Protein 5E6F (pdb70)

Radius of gyration: 21.48 Å; Cα contacts (8 Å, |Δi|>4): 496; chains: 2; bounding box: 70×33×42 Å

Solvent-accessible surface area: 13527 Å² total; per-residue (Å²): 72,28,4,0,0,0,15,14,14,56,138,65,1,0,3,0,1,2,96,70,93,122,99,147,62,52,72,70,16,59,42,135,31,76,3,62,108,101,32,43,118,34,2,13,120,21,1,51,113,56,118,9,54,31,0,0,0,24,101,52,49,211,114,23,67,31,24,52,0,8,56,0,1,42,1,46,14,53,125,77,133,17,58,31,45,36,68,78,58,47,34,128,52,74,55,142,80,78,66,45,127,100,0,28,88,30,4,99,96,105,81,137,136,81,25,17,20,0,15,0,9,6,1,0,32,18,33,23,130,113,65,26,4,1,0,0,24,10,11,53,114,69,2,0,2,0,1,2,90,84,86,137,100,135,66,32,79,66,17,48,51,110,35,60,3,51,103,96,35,41,107,33,1,10,112,21,1,49,120,58,117,5,63,33,0,0,0,41,114,41,31,99,146,28,95,25,11,63,0,4,38,0,0,44,0,46,14,67,131,79,154,18,51,34,54,45,69,97,51,47,38,123,45,74,57,146,74,79,55,42,146,80,0,22,93,39,10,100,98,105,90,136,136,85,22,13,21,0,17,0,9,6,2,0,32,25,46,32,126,131

Sequence (260 aa):
TIICSVDIGIKNPAYTIFRYEDSKVSLIAIEKSDWSDNWEYNVTKDLTKYNPDIIVLEKQGYRSPNAKIIYFIKGFFYNTNTSVIVRNPTFQGGSYSDRKKQSVITFMDKLSKLDDIADSFNLGIAYIESTIICSVDIGIKNPAYTIFRYEDSKVSLIAIEKSDWSDNWEYNVTKDLTKYNPDIIVLEKQGYRSPNAKIIYFIKGFFYNTNTSVIVRNPTFQGGSYSDRKKQSVITFMDKLSKLDDIADSFNLGIAYIES

Structure (mmCIF, N/CA/C/O backbone):
data_5E6F
#
_entry.id   5E6F
#
_cell.length_a   89.117
_cell.length_b   89.117
_cell.length_c   117.945
_cell.angle_alpha   90.000
_cell.angle_beta   90.000
_cell.angle_gamma   90.000
#
_symmetry.space_group_name_H-M   'P 43 21 2'
#
loop_
_entity.id
_entity.type
_entity.pdbx_description
1 polymer 'CNPV261 Holli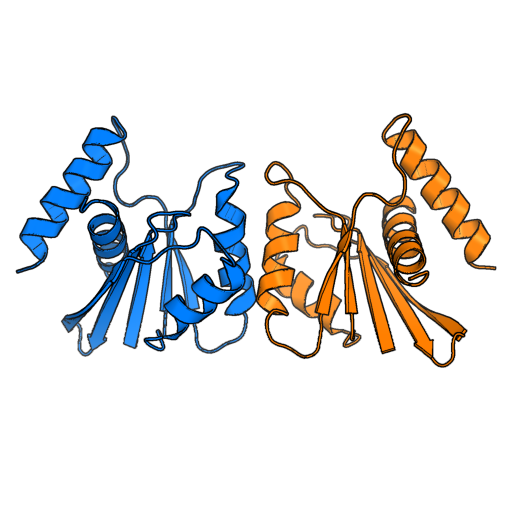day junction resolvase protein'
2 non-polymer 'MAGNESIUM ION'
3 non-polymer 'D(-)-TARTARIC ACID'
4 water water
#
loop_
_atom_site.group_PDB
_atom_site.id
_atom_site.type_symbol
_atom_site.label_atom_id
_atom_site.label_alt_id
_atom_site.label_comp_id
_atom_site.label_asym_id
_atom_site.label_entity_id
_atom_site.label_seq_id
_atom_site.pdbx_PDB_ins_code
_atom_site.Cartn_x
_atom_site.Cartn_y
_atom_site.Cartn_z
_atom_site.occupancy
_atom_site.B_iso_or_equiv
_atom_site.auth_seq_id
_atom_site.auth_comp_id
_atom_site.auth_asym_id
_atom_site.auth_atom_id
_atom_site.pdbx_PDB_model_num
ATOM 1 N N . THR A 1 2 ? 65.512 82.788 43.600 1.00 62.73 2 THR A N 1
ATOM 2 C CA . THR A 1 2 ? 64.209 83.048 44.289 1.00 61.49 2 THR A CA 1
ATOM 3 C C . THR A 1 2 ? 64.206 84.339 45.128 1.00 59.48 2 THR A C 1
ATOM 4 O O . THR A 1 2 ? 65.130 84.598 45.905 1.00 57.38 2 THR A O 1
ATOM 8 N N . ILE A 1 3 ? 63.165 85.151 44.936 1.00 57.51 3 ILE A N 1
ATOM 9 C CA . ILE A 1 3 ? 63.000 86.402 45.668 1.00 55.65 3 ILE A CA 1
ATOM 10 C C . ILE A 1 3 ? 62.147 86.134 46.917 1.00 56.54 3 ILE A C 1
ATOM 11 O O . ILE A 1 3 ? 61.042 85.604 46.819 1.00 54.64 3 ILE A O 1
ATOM 16 N N . ILE A 1 4 ? 62.678 86.498 48.086 1.00 57.24 4 ILE A N 1
ATOM 17 C CA . ILE A 1 4 ? 61.996 86.323 49.373 1.00 55.78 4 ILE A CA 1
ATOM 18 C C . ILE A 1 4 ? 61.629 87.677 49.995 1.00 56.54 4 ILE A C 1
ATOM 19 O O . ILE A 1 4 ? 62.464 88.576 50.100 1.00 56.05 4 ILE A O 1
ATOM 24 N N . CYS A 1 5 ? 60.370 87.817 50.402 1.00 55.86 5 CYS A N 1
ATOM 25 C CA . CYS A 1 5 ? 59.899 89.050 51.016 1.00 53.09 5 CYS A CA 1
ATOM 26 C C . CYS A 1 5 ? 59.485 88.766 52.467 1.00 52.93 5 CYS A C 1
ATOM 27 O O . CYS A 1 5 ? 58.399 88.264 52.714 1.00 54.15 5 CYS A O 1
ATOM 30 N N . SER A 1 6 ? 60.360 89.051 53.426 1.00 51.99 6 SER A N 1
ATOM 31 C CA . SER A 1 6 ? 60.018 88.824 54.828 1.00 52.45 6 SER A CA 1
ATOM 32 C C . SER A 1 6 ? 59.413 90.118 55.363 1.00 53.02 6 SER A C 1
ATOM 33 O O . SER A 1 6 ? 60.039 91.179 55.335 1.00 55.36 6 SER A O 1
ATOM 36 N N . VAL A 1 7 ? 58.188 90.025 55.855 1.00 52.27 7 VAL A N 1
ATOM 37 C CA . VAL A 1 7 ? 57.466 91.194 56.335 1.00 51.56 7 VAL A CA 1
ATOM 38 C C . VAL A 1 7 ? 57.274 91.290 57.843 1.00 52.80 7 VAL A C 1
ATOM 39 O O . VAL A 1 7 ? 57.019 90.290 58.507 1.00 54.11 7 VAL A O 1
ATOM 43 N N . ASP A 1 8 ? 57.418 92.497 58.381 1.00 52.85 8 ASP A N 1
ATOM 44 C CA . ASP A 1 8 ? 57.171 92.726 59.797 1.00 52.53 8 ASP A CA 1
ATOM 45 C C . ASP A 1 8 ? 55.871 93.518 59.819 1.00 54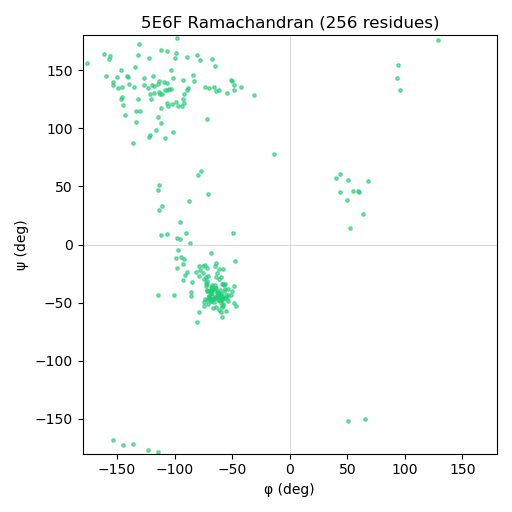.09 8 ASP A C 1
ATOM 46 O O . ASP A 1 8 ? 55.878 94.746 59.725 1.00 55.45 8 ASP A O 1
ATOM 51 N N . ILE A 1 9 ? 54.763 92.788 59.911 1.00 53.51 9 ILE A N 1
ATOM 52 C CA . ILE A 1 9 ? 53.409 93.331 59.934 1.00 53.43 9 ILE A CA 1
ATOM 53 C C . ILE A 1 9 ? 53.215 94.446 60.978 1.00 53.62 9 ILE A C 1
ATOM 54 O O . ILE A 1 9 ? 53.743 94.381 62.086 1.00 54.06 9 ILE A O 1
ATOM 59 N N . GLY A 1 10 ? 52.450 95.465 60.610 1.00 52.15 10 GLY A N 1
ATOM 60 C CA . GLY A 1 10 ? 52.178 96.558 61.518 1.00 50.49 10 GLY A CA 1
ATOM 61 C C . GLY A 1 10 ? 51.208 97.490 60.831 1.00 50.96 10 GLY A C 1
ATOM 62 O O . GLY A 1 10 ? 51.130 97.488 59.607 1.00 48.25 10 GLY A O 1
ATOM 63 N N . ILE A 1 11 ? 50.459 98.275 61.601 1.00 52.82 11 ILE A N 1
ATOM 64 C CA . ILE A 1 11 ? 49.497 99.213 61.019 1.00 54.44 11 ILE A CA 1
ATOM 65 C C . ILE A 1 11 ? 50.192 100.468 60.505 1.00 57.14 11 ILE A C 1
ATOM 66 O O . ILE A 1 11 ? 50.086 100.800 59.330 1.00 57.67 11 ILE A O 1
ATOM 71 N N . LYS A 1 12 ? 50.901 101.159 61.394 1.00 60.18 12 LYS A N 1
ATOM 72 C CA . LYS A 1 12 ? 51.613 102.378 61.027 1.00 63.85 12 LYS A CA 1
ATOM 73 C C . LYS A 1 12 ? 53.059 102.125 60.632 1.00 65.08 12 LYS A C 1
ATOM 74 O O . LYS A 1 12 ? 53.607 102.846 59.802 1.00 65.48 12 LYS A O 1
ATOM 80 N N . ASN A 1 13 ? 53.671 101.094 61.214 1.00 66.20 13 ASN A N 1
ATOM 81 C CA . ASN A 1 13 ? 55.075 100.793 60.939 1.00 65.90 13 ASN A CA 1
ATOM 82 C C . ASN A 1 13 ? 55.386 99.480 60.231 1.00 64.12 13 ASN A C 1
ATOM 83 O O . ASN A 1 13 ? 56.273 98.738 60.654 1.00 62.69 13 ASN A O 1
ATOM 88 N N . PRO A 1 14 ? 54.663 99.168 59.149 1.00 62.34 14 PRO A N 1
ATOM 89 C CA . PRO A 1 14 ? 54.996 97.908 58.486 1.00 60.29 14 PRO A CA 1
ATOM 90 C C . PRO A 1 14 ? 56.312 98.072 57.743 1.00 57.15 14 PRO A C 1
ATOM 91 O O . PRO A 1 14 ? 56.531 99.081 57.089 1.00 56.59 14 PRO A O 1
ATOM 95 N N . ALA A 1 15 ? 57.188 97.086 57.860 1.00 56.02 15 ALA A N 1
ATOM 96 C CA . ALA A 1 15 ? 58.465 97.118 57.170 1.00 55.51 15 ALA A CA 1
ATOM 97 C C . ALA A 1 15 ? 58.690 95.757 56.530 1.00 57.04 15 ALA A C 1
ATOM 98 O O . ALA A 1 15 ? 58.153 94.753 56.997 1.00 56.39 15 ALA A O 1
ATOM 100 N N . TYR A 1 16 ? 59.458 95.720 55.447 1.00 58.92 16 TYR A N 1
ATOM 101 C CA . TYR A 1 16 ? 59.760 94.448 54.798 1.00 60.82 16 TYR A CA 1
ATOM 102 C C . TYR A 1 16 ? 61.075 94.516 54.043 1.00 60.94 16 TYR A C 1
ATOM 103 O O . TYR A 1 16 ? 61.378 95.526 53.421 1.00 60.68 16 TYR A O 1
ATOM 112 N N . THR A 1 17 ? 61.870 93.453 54.117 1.00 61.97 17 THR A N 1
ATOM 113 C CA . THR A 1 17 ? 63.133 93.429 53.393 1.00 62.24 17 THR A CA 1
ATOM 114 C C . THR A 1 17 ? 63.039 92.360 52.309 1.00 63.41 17 THR A C 1
ATOM 115 O O . THR A 1 17 ? 62.453 91.297 52.524 1.00 62.61 17 THR A O 1
ATOM 119 N N . ILE A 1 18 ? 63.601 92.666 51.141 1.00 65.04 18 ILE A N 1
ATOM 120 C CA . ILE A 1 18 ? 63.604 91.758 49.995 1.00 65.89 18 ILE A CA 1
ATOM 121 C C . ILE A 1 18 ? 64.976 91.086 49.845 1.00 68.36 18 ILE A C 1
ATOM 122 O O . ILE A 1 18 ? 65.992 91.763 49.688 1.00 69.20 18 ILE A O 1
ATOM 127 N N . PHE A 1 19 ? 64.998 89.758 49.893 1.00 71.08 19 PHE A N 1
ATOM 128 C CA . PHE A 1 19 ? 66.230 88.980 49.755 1.00 73.84 19 PHE A CA 1
ATOM 129 C C . PHE A 1 19 ? 66.204 88.144 48.470 1.00 77.70 19 PHE A C 1
ATOM 130 O O . PHE A 1 19 ? 65.178 87.558 48.132 1.00 78.60 19 PHE A O 1
ATOM 138 N N . ARG A 1 20 ? 67.322 88.096 47.750 1.00 81.56 20 ARG A N 1
ATOM 139 C CA . ARG A 1 20 ? 67.415 87.247 46.564 1.00 83.66 20 ARG A CA 1
ATOM 140 C C . ARG A 1 20 ? 68.187 86.047 47.085 1.00 84.99 20 ARG A C 1
ATOM 141 O O . ARG A 1 20 ? 69.083 86.206 47.910 1.00 84.34 20 ARG A O 1
ATOM 149 N N . TYR A 1 21 ? 67.855 84.851 46.621 1.00 87.96 21 TYR A N 1
ATOM 150 C CA . TYR A 1 21 ? 68.559 83.673 47.110 1.00 91.41 21 TYR A CA 1
ATOM 151 C C . TYR A 1 21 ? 68.940 82.695 46.006 1.00 92.78 21 TYR A C 1
ATOM 152 O O . TYR A 1 21 ? 68.198 81.759 45.712 1.00 92.39 21 TYR A O 1
ATOM 161 N N . GLU A 1 22 ? 70.106 82.919 45.406 1.00 95.19 22 GLU A N 1
ATOM 162 C CA . GLU A 1 22 ? 70.603 82.065 44.333 1.00 97.44 22 GLU A CA 1
ATOM 163 C C . GLU A 1 22 ? 71.976 81.486 44.660 1.00 99.18 22 GLU A C 1
ATOM 164 O O . GLU A 1 22 ? 72.863 82.203 45.133 1.00 99.58 22 GLU A O 1
ATOM 170 N N . ASP A 1 23 ? 72.137 80.187 44.401 1.00 100.87 23 ASP A N 1
ATOM 171 C CA . ASP A 1 23 ? 73.394 79.467 44.639 1.00 102.18 23 ASP A CA 1
ATOM 172 C C . ASP A 1 23 ? 73.833 79.498 46.105 1.00 102.56 23 ASP A C 1
ATOM 173 O O . ASP A 1 23 ? 75.011 79.723 46.400 1.00 102.90 23 ASP A O 1
ATOM 178 N N . SER A 1 24 ? 72.896 79.261 47.019 1.00 102.01 24 SER A N 1
ATOM 179 C CA . SER A 1 24 ? 73.209 79.290 48.447 1.00 101.18 24 SER A CA 1
ATOM 180 C C . SER A 1 24 ? 73.968 80.575 48.797 1.00 100.34 24 SER A C 1
ATOM 181 O O . SER A 1 24 ? 74.897 80.572 49.612 1.00 99.89 24 SER A O 1
ATOM 184 N N . LYS A 1 25 ? 73.558 81.667 48.153 1.00 98.80 25 LYS A N 1
ATOM 185 C CA . LYS A 1 25 ? 74.134 82.992 48.361 1.00 97.01 25 LYS A CA 1
ATOM 186 C C . LYS A 1 25 ? 73.008 84.015 48.509 1.00 94.59 25 LYS A C 1
ATOM 187 O O . LYS A 1 25 ? 72.348 84.388 47.538 1.00 94.56 25 LYS A O 1
ATOM 193 N N . VAL A 1 26 ? 72.792 84.455 49.741 1.00 91.08 26 VAL A N 1
ATOM 194 C CA . VAL A 1 26 ? 71.756 85.425 50.042 1.00 88.31 26 VAL A CA 1
ATOM 195 C C . VAL A 1 26 ? 72.258 86.842 49.787 1.00 86.45 26 VAL A C 1
ATOM 196 O O . VAL A 1 26 ? 73.434 87.136 49.989 1.00 86.89 26 VAL A O 1
ATOM 200 N N . SER A 1 27 ? 71.368 87.719 49.338 1.00 83.56 27 SER A N 1
ATOM 201 C CA . SER A 1 27 ? 71.740 89.107 49.095 1.00 79.91 27 SER A CA 1
ATOM 202 C C . SER A 1 27 ? 70.560 90.077 49.222 1.00 77.46 27 SER A C 1
ATOM 203 O O . SER A 1 27 ? 69.448 89.801 48.768 1.00 76.42 27 SER A O 1
ATOM 206 N N . LEU A 1 28 ? 70.818 91.210 49.869 1.00 75.23 28 LEU A N 1
ATOM 207 C CA . LEU A 1 28 ? 69.814 92.249 50.061 1.00 73.89 28 LEU A CA 1
ATOM 208 C C . LEU A 1 28 ? 69.503 92.925 48.735 1.00 72.35 28 LEU A C 1
ATOM 209 O O . LEU A 1 28 ? 70.407 93.258 47.974 1.00 72.49 28 LEU A O 1
ATOM 214 N N . ILE A 1 29 ? 68.222 93.122 48.460 1.00 71.13 29 ILE A N 1
ATOM 215 C CA . ILE A 1 29 ? 67.811 93.780 47.230 1.00 69.81 29 ILE A CA 1
ATOM 216 C C . ILE A 1 29 ? 67.163 95.098 47.637 1.00 69.30 29 ILE A C 1
ATOM 217 O O . ILE A 1 29 ? 67.426 96.152 47.045 1.00 68.73 29 ILE A O 1
ATOM 222 N N . ALA A 1 30 ? 66.332 95.032 48.673 1.00 67.28 30 ALA A N 1
ATOM 223 C CA . ALA A 1 30 ? 65.650 96.216 49.158 1.00 66.17 30 ALA A CA 1
ATOM 224 C C . ALA A 1 30 ? 65.243 96.097 50.615 1.00 66.42 30 ALA A C 1
ATOM 225 O O . ALA A 1 30 ? 65.208 95.009 51.193 1.00 66.51 30 ALA A O 1
ATOM 227 N N . ILE A 1 31 ? 64.962 97.250 51.202 1.00 66.24 31 ILE A N 1
ATOM 228 C CA . ILE A 1 31 ? 64.498 97.345 52.572 1.00 66.05 31 ILE A CA 1
ATOM 229 C C . ILE A 1 31 ? 63.558 98.541 52.504 1.00 67.34 31 ILE A C 1
ATOM 230 O O . ILE A 1 31 ? 63.932 99.608 52.014 1.00 67.77 31 ILE A O 1
ATOM 235 N N . GLU A 1 32 ? 62.319 98.346 52.943 1.00 67.44 32 GLU A N 1
ATOM 236 C CA . GLU A 1 32 ? 61.332 99.409 52.863 1.00 66.88 32 GLU A CA 1
ATOM 237 C C . GLU A 1 32 ? 60.388 99.547 54.043 1.00 66.90 32 GLU A C 1
ATOM 238 O O . GLU A 1 32 ? 59.960 98.564 54.644 1.00 67.84 32 GLU A O 1
ATOM 244 N N . LYS A 1 33 ? 60.064 100.796 54.351 1.00 66.62 33 LYS A N 1
ATOM 245 C CA . LYS A 1 33 ? 59.124 101.128 55.403 1.00 65.29 33 LYS A CA 1
ATOM 246 C C . LYS A 1 33 ? 57.858 101.479 54.632 1.00 64.69 33 LYS A C 1
ATOM 247 O O . LYS A 1 33 ? 57.928 101.952 53.499 1.00 64.74 33 LYS A O 1
ATOM 253 N N . SER A 1 34 ? 56.702 101.245 55.226 1.00 63.05 34 SER A N 1
ATOM 254 C CA . SER A 1 34 ? 55.461 101.566 54.551 1.00 60.49 34 SER A CA 1
ATOM 255 C C . SER A 1 34 ? 54.479 102.029 55.612 1.00 60.77 34 SER A C 1
ATOM 256 O O . SER A 1 34 ? 54.843 102.199 56.777 1.00 60.40 34 SER A O 1
ATOM 259 N N . ASP A 1 35 ? 53.234 102.231 55.208 1.00 60.22 35 ASP A N 1
ATOM 260 C CA . ASP A 1 35 ? 52.211 102.681 56.128 1.00 59.96 35 ASP A CA 1
ATOM 261 C C . ASP A 1 35 ? 50.891 102.034 55.733 1.00 60.09 35 ASP A C 1
ATOM 262 O O . ASP A 1 35 ? 50.414 102.223 54.602 1.00 59.11 35 ASP A O 1
ATOM 267 N N . TRP A 1 36 ? 50.309 101.262 56.649 1.00 58.02 36 TRP A N 1
ATOM 268 C CA . TRP A 1 36 ? 49.035 100.615 56.371 1.00 59.20 36 TRP A CA 1
ATOM 269 C C . TRP A 1 36 ? 47.887 101.198 57.205 1.00 60.67 36 TRP A C 1
ATOM 270 O O . TRP A 1 36 ? 46.948 100.492 57.568 1.00 60.87 36 TRP A O 1
ATOM 281 N N . SER A 1 37 ? 47.959 102.495 57.493 1.00 63.26 37 SER A N 1
ATOM 282 C CA . SER A 1 37 ? 46.919 103.162 58.282 1.00 66.02 37 SER A CA 1
ATOM 283 C C . SER A 1 37 ? 45.627 103.341 57.510 1.00 66.91 37 SER A C 1
ATOM 284 O O . SER A 1 37 ? 44.549 103.299 58.091 1.00 67.62 37 SER A O 1
ATOM 287 N N . ASP A 1 38 ? 45.735 103.555 56.205 1.00 68.77 38 ASP A N 1
ATOM 288 C CA . ASP A 1 38 ? 44.552 103.724 55.375 1.00 71.45 38 ASP A CA 1
ATOM 289 C C . ASP A 1 38 ? 44.579 102.763 54.198 1.00 70.48 38 ASP A C 1
ATOM 290 O O . ASP A 1 38 ? 45.623 102.572 53.565 1.00 69.23 38 ASP A O 1
ATOM 295 N N . ASN A 1 39 ? 43.426 102.156 53.921 1.00 68.89 39 ASN A N 1
ATOM 296 C CA . ASN A 1 39 ? 43.297 101.203 52.820 1.00 67.25 39 ASN A CA 1
ATOM 297 C C . ASN A 1 39 ? 44.396 100.153 52.889 1.00 64.87 39 ASN A C 1
ATOM 298 O O . ASN A 1 39 ? 45.146 99.953 51.935 1.00 64.45 39 ASN A O 1
ATOM 303 N N . TRP A 1 40 ? 44.492 99.479 54.026 1.00 63.04 40 TRP A N 1
ATOM 304 C CA . TRP A 1 40 ? 45.520 98.474 54.183 1.00 62.18 40 TRP A CA 1
ATOM 305 C C . TRP A 1 40 ? 45.423 97.394 53.112 1.00 61.56 40 TRP A C 1
ATOM 306 O O . TRP A 1 40 ? 46.443 96.870 52.675 1.00 62.44 40 TRP A O 1
ATOM 317 N N . GLU A 1 41 ? 44.208 97.063 52.683 1.00 59.45 41 GLU A N 1
ATOM 318 C CA . GLU A 1 41 ? 44.041 96.050 51.646 1.00 57.59 41 GLU A CA 1
ATOM 319 C C . GLU A 1 41 ? 44.765 96.486 50.389 1.00 57.00 41 GLU A C 1
ATOM 320 O O . GLU A 1 41 ? 45.491 95.705 49.773 1.00 57.95 41 GLU A O 1
ATOM 326 N N . TYR A 1 42 ? 44.575 97.748 50.024 1.00 56.49 42 TYR A N 1
ATOM 327 C CA . TYR A 1 42 ? 45.199 98.321 48.842 1.00 55.15 42 TYR A CA 1
ATOM 328 C C . TYR A 1 42 ? 46.729 98.392 48.973 1.00 55.00 42 TYR A C 1
ATOM 329 O O . TYR A 1 42 ? 47.456 97.956 48.074 1.00 54.30 42 TYR A O 1
ATOM 338 N N . ASN A 1 43 ? 47.217 98.932 50.089 1.00 54.13 43 ASN A N 1
ATOM 339 C CA . ASN A 1 43 ? 48.660 99.052 50.297 1.00 54.09 43 ASN A CA 1
ATOM 340 C C . ASN A 1 43 ? 49.368 97.721 50.513 1.00 53.21 43 ASN A C 1
ATOM 341 O O . ASN A 1 43 ? 50.473 97.524 50.016 1.00 53.26 43 ASN A O 1
ATOM 346 N N . VAL A 1 44 ? 48.738 96.820 51.266 1.00 52.23 44 VAL A N 1
ATOM 347 C CA . VAL A 1 44 ? 49.305 95.504 51.534 1.00 49.47 44 VAL A CA 1
ATOM 348 C C . VAL A 1 44 ? 49.567 94.780 50.218 1.00 51.43 44 VAL A C 1
ATOM 349 O O . VAL A 1 44 ? 50.686 94.297 49.987 1.00 50.61 44 VAL A O 1
ATOM 353 N N . THR A 1 45 ? 48.552 94.714 49.353 1.00 51.06 45 THR A N 1
ATOM 354 C CA . THR A 1 45 ? 48.719 94.028 48.074 1.00 54.21 45 THR A CA 1
ATOM 355 C C . THR A 1 45 ? 49.753 94.726 47.206 1.00 54.99 45 THR A C 1
ATOM 356 O O . THR A 1 45 ? 50.606 94.076 46.607 1.00 57.22 45 THR A O 1
ATOM 360 N N . LYS A 1 46 ? 49.683 96.052 47.147 1.00 55.64 46 LYS A N 1
ATOM 361 C CA . LYS A 1 46 ? 50.625 96.834 46.358 1.00 54.82 46 LYS A CA 1
ATOM 362 C C . LYS A 1 46 ? 52.076 96.627 46.808 1.00 53.60 46 LYS A C 1
ATOM 363 O O . LYS A 1 46 ? 52.949 96.387 45.981 1.00 54.79 46 LYS A O 1
ATOM 369 N N . ASP A 1 47 ? 52.328 96.702 48.111 1.00 52.43 47 ASP A N 1
ATOM 370 C CA . ASP A 1 47 ? 53.680 96.532 48.653 1.00 54.10 47 ASP A CA 1
ATOM 371 C C . ASP A 1 47 ? 54.294 95.139 48.513 1.00 54.75 47 ASP A C 1
ATOM 372 O O . ASP A 1 47 ? 55.452 95.000 48.126 1.00 55.67 47 ASP A O 1
ATOM 377 N N . LEU A 1 48 ? 53.528 94.110 48.856 1.00 54.77 48 LEU A N 1
ATOM 378 C CA . LEU A 1 48 ? 54.027 92.744 48.803 1.00 52.41 48 LEU A CA 1
ATOM 379 C C . LEU A 1 48 ? 54.239 92.196 47.394 1.00 52.41 48 LEU A C 1
ATOM 380 O O . LEU A 1 48 ? 55.095 91.339 47.193 1.00 53.14 48 LEU A O 1
ATOM 385 N N . THR A 1 49 ? 53.491 92.692 46.412 1.00 52.92 49 THR A N 1
ATOM 386 C CA . THR A 1 49 ? 53.675 92.214 45.041 1.00 53.71 49 THR A CA 1
ATOM 387 C C . THR A 1 49 ? 54.679 93.073 44.276 1.00 54.75 49 THR A C 1
ATOM 388 O O . THR A 1 49 ? 55.148 92.686 43.210 1.00 54.48 49 THR A O 1
ATOM 392 N N . LYS A 1 50 ? 55.024 94.228 44.836 1.00 56.41 50 LYS A N 1
ATOM 393 C CA . LYS A 1 50 ? 55.977 95.136 44.203 1.00 58.21 50 LYS A CA 1
ATOM 394 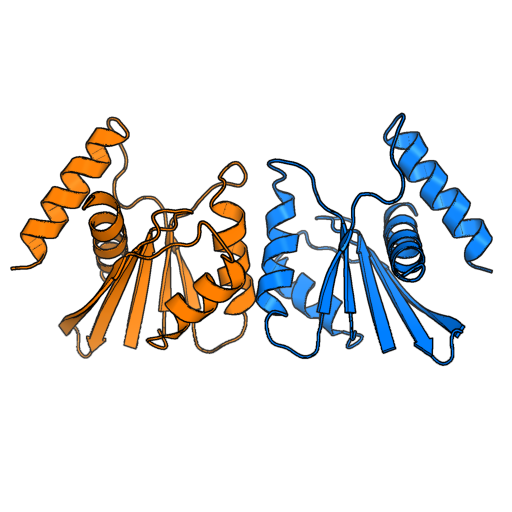C C . LYS A 1 50 ? 57.265 94.475 43.717 1.00 58.51 50 LYS A C 1
ATOM 395 O O . LYS A 1 50 ? 57.669 94.673 42.583 1.00 58.75 50 LYS A O 1
ATOM 401 N N . TYR A 1 51 ? 57.919 93.701 44.572 1.00 61.41 51 TYR A N 1
ATOM 402 C CA . TYR A 1 51 ? 59.163 93.050 44.177 1.00 62.08 51 TYR A CA 1
ATOM 403 C C . TYR A 1 51 ? 58.977 91.623 43.690 1.00 62.49 51 TYR A C 1
ATOM 404 O O . TYR A 1 51 ? 59.933 90.846 43.674 1.00 61.90 51 TYR A O 1
ATOM 413 N N . ASN A 1 52 ? 57.748 91.285 43.299 1.00 62.90 52 ASN A N 1
ATOM 414 C CA . ASN A 1 52 ? 57.413 89.951 42.795 1.00 63.51 52 ASN A CA 1
ATOM 415 C C . ASN A 1 52 ? 58.088 88.817 43.547 1.00 61.12 52 ASN A C 1
ATOM 416 O O . ASN A 1 52 ? 58.791 87.997 42.959 1.00 60.70 52 ASN A O 1
ATOM 421 N N . PRO A 1 53 ? 57.869 88.743 44.863 1.00 59.76 53 PRO A N 1
ATOM 422 C CA . PRO A 1 53 ? 58.515 87.659 45.596 1.00 58.30 53 PRO A CA 1
ATOM 423 C C . PRO A 1 53 ? 57.969 86.266 45.237 1.00 58.56 53 PRO A C 1
ATOM 424 O O . PRO A 1 53 ? 56.869 86.116 44.693 1.00 57.12 53 PRO A O 1
ATOM 428 N N . ASP A 1 54 ? 58.773 85.253 45.529 1.00 58.05 54 ASP A N 1
ATOM 429 C CA . ASP A 1 54 ? 58.403 83.872 45.290 1.00 57.15 54 ASP A CA 1
ATOM 430 C C . ASP A 1 54 ? 57.893 83.320 46.597 1.00 55.64 54 ASP A C 1
ATOM 431 O O . ASP A 1 54 ? 57.183 82.320 46.625 1.00 56.36 54 ASP A O 1
ATOM 436 N N . ILE A 1 55 ? 58.279 83.990 47.677 1.00 53.86 55 ILE A N 1
ATOM 437 C CA . ILE A 1 55 ? 57.903 83.610 49.028 1.00 52.45 55 ILE A CA 1
ATOM 438 C C . ILE A 1 55 ? 57.618 84.855 49.871 1.00 51.69 55 ILE A C 1
ATOM 439 O O . ILE A 1 55 ? 58.233 85.899 49.692 1.00 51.72 55 ILE A O 1
ATOM 444 N N . ILE A 1 56 ? 56.655 84.744 50.772 1.00 50.14 56 ILE A N 1
ATOM 445 C CA . ILE A 1 56 ? 56.314 85.839 51.671 1.00 48.22 56 ILE A CA 1
ATOM 446 C C . ILE A 1 56 ? 56.523 85.224 53.038 1.00 47.12 56 ILE A C 1
ATOM 447 O O . ILE A 1 56 ? 56.030 84.128 53.298 1.00 47.88 56 ILE A O 1
ATOM 452 N N . VAL A 1 57 ? 57.263 85.891 53.912 1.00 46.04 57 VAL A N 1
ATOM 453 C CA . VAL A 1 57 ? 57.447 85.343 55.245 1.00 43.45 57 VAL A CA 1
ATOM 454 C C . VAL A 1 57 ? 56.837 86.335 56.226 1.00 42.96 57 VAL A C 1
ATOM 455 O O . VAL A 1 57 ? 57.093 87.529 56.144 1.00 41.28 57 VAL A O 1
ATOM 459 N N . LEU A 1 58 ? 55.994 85.822 57.120 1.00 43.42 58 LEU A N 1
ATOM 460 C CA . LEU A 1 58 ? 55.322 86.630 58.133 1.00 45.55 58 LEU A CA 1
ATOM 461 C C . LEU A 1 58 ? 55.494 85.950 59.491 1.00 47.32 58 LEU A C 1
ATOM 462 O O . LEU A 1 58 ? 55.999 84.838 59.578 1.00 46.88 58 LEU A O 1
ATOM 467 N N . GLU A 1 59 ? 55.083 86.617 60.557 1.00 50.44 59 GLU A N 1
ATOM 468 C CA . GLU A 1 59 ? 55.188 85.994 61.864 1.00 54.40 59 GLU A CA 1
ATOM 469 C C . GLU A 1 59 ? 53.837 86.013 62.559 1.00 54.48 59 GLU A C 1
ATOM 470 O O . GLU A 1 59 ? 53.066 86.961 62.406 1.00 52.23 59 GLU A O 1
ATOM 476 N N . LYS A 1 60 ? 53.552 84.945 63.300 1.00 55.64 60 LYS A N 1
ATOM 477 C CA . LYS A 1 60 ? 52.307 84.829 64.039 1.00 56.58 60 LYS A CA 1
ATOM 478 C C . LYS A 1 60 ? 52.134 86.107 64.842 1.00 56.07 60 LYS A C 1
ATOM 479 O O . LYS A 1 60 ? 53.106 86.638 65.374 1.00 55.75 60 LYS A O 1
ATOM 485 N N . GLN A 1 61 ? 50.895 86.588 64.914 1.00 57.00 61 GLN A N 1
ATOM 486 C CA . GLN A 1 61 ? 50.541 87.814 65.628 1.00 57.77 61 GLN A CA 1
ATOM 487 C C . GLN A 1 61 ? 50.000 87.601 67.047 1.00 58.36 61 GLN A C 1
ATOM 488 O O . GLN A 1 61 ? 49.742 88.571 67.768 1.00 60.59 61 GLN A O 1
ATOM 494 N N . GLY A 1 62 ? 49.819 86.349 67.449 1.00 57.71 62 GLY A N 1
ATOM 495 C CA . GLY A 1 62 ? 49.315 86.095 68.789 1.00 60.83 62 GLY A CA 1
ATOM 496 C C . GLY A 1 62 ? 47.803 85.947 68.916 1.00 62.00 62 GLY A C 1
ATOM 497 O O . GLY A 1 62 ? 47.038 86.638 68.233 1.00 63.56 62 GLY A O 1
ATOM 498 N N . TYR A 1 63 ? 47.379 85.044 69.803 1.00 60.74 63 TYR A N 1
ATOM 499 C CA . TYR A 1 63 ? 45.965 84.776 70.044 1.00 60.00 63 TYR A CA 1
ATOM 500 C C . TYR A 1 63 ? 45.122 86.058 70.109 1.00 58.56 63 TYR A C 1
ATOM 501 O O . TYR A 1 63 ? 45.506 87.038 70.753 1.00 57.47 63 TYR A O 1
ATOM 510 N N . ARG A 1 64 ? 43.970 86.016 69.436 1.00 57.81 64 ARG A N 1
ATOM 511 C CA . ARG A 1 64 ? 42.996 87.115 69.328 1.00 57.11 64 ARG A CA 1
ATOM 512 C C . ARG A 1 64 ? 43.605 88.503 69.066 1.00 57.77 64 ARG A C 1
ATOM 513 O O . ARG A 1 64 ? 43.228 89.494 69.699 1.00 57.18 64 ARG A O 1
ATOM 521 N N . SER A 1 65 ? 44.549 88.566 68.129 1.00 57.26 65 SER A N 1
ATOM 522 C CA . SER A 1 65 ? 45.187 89.825 67.774 1.00 57.63 65 SER A CA 1
ATOM 523 C C . SER A 1 65 ? 44.431 90.465 66.611 1.00 59.54 65 SER A C 1
ATOM 524 O O . SER A 1 65 ? 44.153 89.808 65.602 1.00 59.70 65 SER A O 1
ATOM 527 N N . PRO A 1 66 ? 44.071 91.753 66.739 1.00 59.33 66 PRO A N 1
ATOM 528 C CA . PRO A 1 66 ? 43.345 92.400 65.638 1.00 58.82 66 PRO A CA 1
ATOM 529 C C . PRO A 1 66 ? 44.145 92.522 64.332 1.00 58.03 66 PRO A C 1
ATOM 530 O O . PRO A 1 66 ? 43.570 92.746 63.269 1.00 57.15 66 PRO A O 1
ATOM 534 N N . ASN A 1 67 ? 45.464 92.355 64.417 1.00 59.09 67 ASN A N 1
ATOM 535 C CA . ASN A 1 67 ? 46.335 92.442 63.244 1.00 58.34 67 ASN A CA 1
ATOM 536 C C . ASN A 1 67 ? 46.525 91.107 62.550 1.00 56.24 67 ASN A C 1
ATOM 537 O O . ASN A 1 67 ? 47.362 90.973 61.669 1.00 55.89 67 ASN A O 1
ATOM 542 N N . ALA A 1 68 ? 45.749 90.112 62.957 1.00 54.43 68 ALA A N 1
ATOM 543 C CA . ALA A 1 68 ? 45.826 88.807 62.326 1.00 52.05 68 ALA A CA 1
ATOM 544 C C . ALA A 1 68 ? 45.063 88.913 61.004 1.00 51.90 68 ALA A C 1
ATOM 545 O O 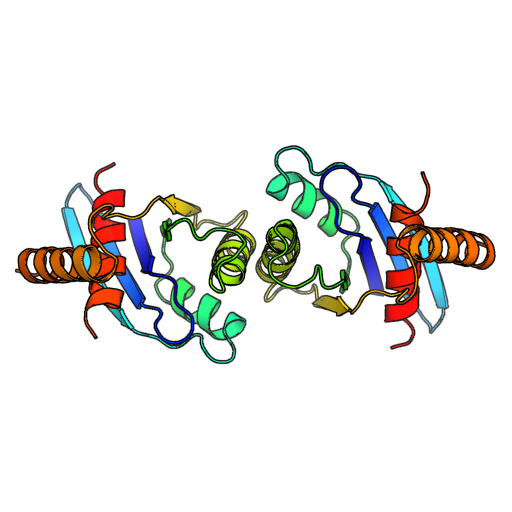. ALA A 1 68 ? 45.293 88.139 60.066 1.00 51.47 68 ALA A O 1
ATOM 547 N N . LYS A 1 69 ? 44.166 89.895 60.934 1.00 50.92 69 LYS A N 1
ATOM 548 C CA . LYS A 1 69 ? 43.370 90.121 59.741 1.00 50.08 69 LYS A CA 1
ATOM 549 C C . LYS A 1 69 ? 44.290 90.321 58.549 1.00 51.30 69 LYS A C 1
ATOM 550 O O . LYS A 1 69 ? 43.958 89.935 57.423 1.00 52.78 69 LYS A O 1
ATOM 556 N N . ILE A 1 70 ? 45.446 90.933 58.795 1.00 50.74 70 ILE A N 1
ATOM 557 C CA . ILE A 1 70 ? 46.408 91.168 57.722 1.00 49.40 70 ILE A CA 1
ATOM 558 C C . ILE A 1 70 ? 47.063 89.851 57.279 1.00 48.84 70 ILE A C 1
ATOM 559 O O . ILE A 1 70 ? 47.262 89.623 56.080 1.00 48.60 70 ILE A O 1
ATOM 564 N N . ILE A 1 71 ? 47.371 88.982 58.241 1.00 47.79 71 ILE A N 1
ATOM 565 C CA . ILE A 1 71 ? 47.971 87.683 57.942 1.00 47.91 71 ILE A CA 1
ATOM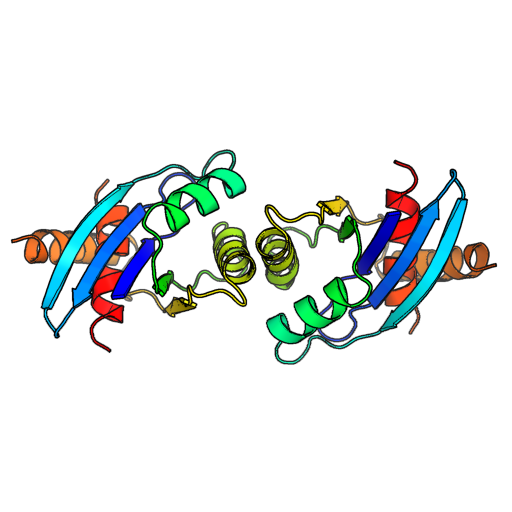 566 C C . ILE A 1 71 ? 47.073 86.789 57.078 1.00 47.19 71 ILE A C 1
ATOM 567 O O . ILE A 1 71 ? 47.538 86.221 56.100 1.00 47.38 71 ILE A O 1
ATOM 572 N N . TYR A 1 72 ? 45.797 86.659 57.428 1.00 46.43 72 TYR A N 1
ATOM 573 C CA . TYR A 1 72 ? 44.900 85.822 56.634 1.00 46.09 72 TYR A CA 1
ATOM 574 C C . TYR A 1 72 ? 44.540 86.472 55.305 1.00 47.80 72 TYR A C 1
ATOM 575 O O . TYR A 1 72 ? 44.349 85.778 54.287 1.00 48.15 72 TYR A O 1
ATOM 584 N N . PHE A 1 73 ? 44.453 87.799 55.292 1.00 46.03 73 PHE A N 1
ATOM 585 C CA . PHE A 1 73 ? 44.172 88.477 54.033 1.00 45.61 73 PHE A CA 1
ATOM 586 C C . PHE A 1 73 ? 45.292 88.084 53.039 1.00 44.19 73 PHE A C 1
ATOM 587 O O . PHE A 1 73 ? 45.022 87.749 51.894 1.00 44.33 73 PHE A O 1
ATOM 595 N N . ILE A 1 74 ? 46.544 88.110 53.490 1.00 43.09 74 ILE A N 1
ATOM 596 C CA . ILE A 1 74 ? 47.670 87.757 52.630 1.00 42.06 74 ILE A CA 1
ATOM 597 C C . ILE A 1 74 ? 47.619 86.278 52.215 1.00 41.08 74 ILE A C 1
ATOM 598 O O . ILE A 1 74 ? 47.787 85.969 51.044 1.00 42.21 74 ILE A O 1
ATOM 603 N N . LYS A 1 75 ? 47.373 85.368 53.148 1.00 41.58 75 LYS A N 1
ATOM 604 C CA . LYS A 1 75 ? 47.248 83.943 52.794 1.00 42.55 75 LYS A CA 1
ATOM 605 C C . LYS A 1 75 ? 46.198 83.773 51.685 1.00 42.87 75 LYS A C 1
ATOM 606 O O . LYS A 1 75 ? 46.441 83.102 50.681 1.00 42.37 75 LYS A O 1
ATOM 612 N N . GLY A 1 76 ? 45.027 84.387 51.882 1.00 45.64 76 GLY A N 1
ATOM 613 C CA . GLY A 1 76 ? 43.947 84.300 50.908 1.00 42.90 76 GLY A CA 1
ATOM 614 C C . GLY A 1 76 ? 44.272 84.927 49.571 1.00 43.31 76 GLY A C 1
ATOM 615 O O . GLY A 1 76 ? 43.889 84.405 48.524 1.00 43.94 76 GLY A O 1
ATOM 616 N N . PHE A 1 77 ? 44.988 86.044 49.601 1.00 42.67 77 PHE A N 1
ATOM 617 C CA . PHE A 1 77 ? 45.356 86.757 48.380 1.00 43.57 77 PHE A CA 1
ATOM 618 C C . PHE A 1 77 ? 46.345 85.988 47.510 1.00 44.61 77 PHE A C 1
ATOM 619 O O . PHE A 1 77 ? 46.255 86.005 46.290 1.00 45.18 77 PHE A O 1
ATOM 627 N N . PHE A 1 78 ? 47.299 85.325 48.146 1.00 45.60 78 PHE A N 1
ATOM 628 C CA . PHE A 1 78 ? 48.308 84.586 47.415 1.00 45.81 78 PHE A CA 1
ATOM 629 C C . PHE A 1 78 ? 47.990 83.112 47.330 1.00 46.73 78 PHE A C 1
ATOM 630 O O . PHE A 1 78 ? 48.813 82.345 46.841 1.00 47.08 78 PHE A O 1
ATOM 638 N N . TYR A 1 79 ? 46.810 82.717 47.807 1.00 47.33 79 TYR A N 1
ATOM 639 C CA . TYR A 1 79 ? 46.403 81.316 47.776 1.00 47.96 79 TYR A CA 1
ATOM 640 C C . TYR A 1 79 ? 46.268 80.862 46.335 1.00 49.81 79 TYR A C 1
ATOM 641 O O . TYR A 1 79 ? 45.642 81.548 45.515 1.00 52.20 79 TYR A O 1
ATOM 650 N N . ASN A 1 80 ? 46.858 79.705 46.037 1.00 49.88 80 ASN A N 1
ATOM 651 C CA . ASN A 1 80 ? 46.857 79.110 44.696 1.00 51.14 80 ASN A CA 1
ATOM 652 C C . ASN A 1 80 ? 47.564 79.904 43.605 1.00 51.92 80 ASN A C 1
ATOM 653 O O . ASN A 1 80 ? 47.222 79.777 42.424 1.00 53.58 80 ASN A O 1
ATOM 658 N N . THR A 1 81 ? 48.538 80.726 43.986 1.00 51.80 81 THR A N 1
ATOM 659 C CA . THR A 1 81 ? 49.314 81.479 43.002 1.00 54.38 81 THR A CA 1
ATOM 660 C C . THR A 1 81 ? 50.755 80.937 43.081 1.00 57.10 81 THR A C 1
ATOM 661 O O . THR A 1 81 ? 51.036 80.003 43.840 1.00 55.85 81 THR A O 1
ATOM 665 N N . ASN A 1 82 ? 51.664 81.498 42.293 1.00 60.04 82 ASN A N 1
ATOM 666 C CA . ASN A 1 82 ? 53.046 81.039 42.350 1.00 62.86 82 ASN A CA 1
ATOM 667 C C . ASN A 1 82 ? 53.796 81.817 43.444 1.00 63.25 82 ASN A C 1
ATOM 668 O O . ASN A 1 82 ? 54.970 82.174 43.290 1.00 66.63 82 ASN A O 1
ATOM 673 N N . THR A 1 83 ? 53.093 82.082 44.549 1.00 61.21 83 THR A N 1
ATOM 674 C CA . THR A 1 83 ? 53.659 82.798 45.697 1.00 59.10 83 THR A CA 1
ATOM 675 C C . THR A 1 83 ? 53.312 82.075 46.998 1.00 58.07 83 THR A C 1
ATOM 676 O O . THR A 1 83 ? 52.144 81.976 47.385 1.00 58.59 83 THR A O 1
ATOM 680 N N . SER A 1 84 ? 54.340 81.567 47.665 1.00 55.99 84 SER A N 1
ATOM 681 C CA . SER A 1 84 ? 54.174 80.836 48.908 1.00 55.35 84 SER A CA 1
ATOM 682 C C . SER A 1 84 ? 54.206 81.780 50.108 1.00 54.71 84 SER A C 1
ATOM 683 O O . SER A 1 84 ? 55.061 82.663 50.180 1.00 55.98 84 SER A O 1
ATOM 686 N N . VAL A 1 85 ? 53.276 81.593 51.043 1.00 52.79 85 VAL A N 1
ATOM 687 C CA . VAL A 1 85 ? 53.201 82.428 52.237 1.00 50.76 85 VAL A CA 1
ATOM 688 C C . VAL A 1 85 ? 53.493 81.599 53.490 1.00 53.04 85 VAL A C 1
ATOM 689 O O . VAL A 1 85 ? 52.687 80.763 53.894 1.00 55.46 85 VAL A O 1
ATOM 693 N N . ILE A 1 86 ? 54.643 81.845 54.113 1.00 53.48 86 ILE A N 1
ATOM 694 C CA . ILE A 1 86 ? 55.051 81.123 55.319 1.00 53.77 86 ILE A CA 1
ATOM 695 C C . ILE A 1 86 ? 54.892 81.975 56.572 1.00 53.52 86 ILE A C 1
ATOM 696 O O . ILE A 1 86 ? 55.308 83.132 56.598 1.00 54.39 86 ILE A O 1
ATOM 701 N N . VAL A 1 87 ? 54.307 81.401 57.616 1.00 52.59 87 VAL A N 1
ATOM 702 C CA . VAL A 1 87 ? 54.142 82.124 58.867 1.00 52.86 87 VAL A CA 1
ATOM 703 C C . VAL A 1 87 ? 55.045 81.479 59.916 1.00 55.30 87 VAL A C 1
ATOM 704 O O . VAL A 1 87 ? 54.884 80.307 60.238 1.00 56.43 87 VAL A O 1
ATOM 708 N N . ARG A 1 88 ? 56.009 82.243 60.426 1.00 57.96 88 ARG A N 1
ATOM 709 C CA . ARG A 1 88 ? 56.936 81.749 61.441 1.00 59.59 88 ARG A CA 1
ATOM 710 C C . ARG A 1 88 ? 56.598 82.353 62.797 1.00 60.91 88 ARG A C 1
ATOM 711 O O . ARG A 1 88 ? 55.820 83.302 62.879 1.00 61.44 88 ARG A O 1
ATOM 719 N N . ASN A 1 89 ? 57.171 81.793 63.859 1.00 62.40 89 ASN A N 1
ATOM 720 C CA . ASN A 1 89 ? 56.950 82.306 65.210 1.00 64.15 89 ASN A CA 1
ATOM 721 C C . ASN A 1 89 ? 57.873 83.501 65.389 1.00 65.33 89 ASN A C 1
ATOM 722 O O . ASN A 1 89 ? 58.818 83.681 64.613 1.00 64.95 89 ASN A O 1
ATOM 727 N N . PRO A 1 90 ? 57.614 84.340 66.407 1.00 67.06 90 PRO A N 1
ATOM 728 C CA . PRO A 1 90 ? 58.484 85.501 66.615 1.00 68.66 90 PRO A CA 1
ATOM 729 C C . PRO A 1 90 ? 59.955 85.072 66.592 1.00 69.63 90 PRO A C 1
ATOM 730 O O . PRO A 1 90 ? 60.321 84.030 67.143 1.00 69.71 90 PRO A O 1
ATOM 734 N N . THR A 1 91 ? 60.791 85.861 65.932 1.00 70.62 91 THR A N 1
ATOM 735 C CA . THR A 1 91 ? 62.205 85.534 65.846 1.00 72.62 91 THR A CA 1
ATOM 736 C C . THR A 1 91 ? 62.885 85.656 67.215 1.00 74.44 91 THR A C 1
ATOM 737 O O . THR A 1 91 ? 63.593 84.748 67.657 1.00 74.56 91 THR A O 1
ATOM 741 N N . PHE A 1 92 ? 62.656 86.773 67.894 1.00 76.49 92 PHE A N 1
ATOM 742 C CA . PHE A 1 92 ? 63.247 86.994 69.207 1.00 78.17 92 PHE A CA 1
ATOM 743 C C . PHE A 1 92 ? 62.175 86.824 70.263 1.00 79.17 92 PHE A C 1
ATOM 744 O O . PHE A 1 92 ? 61.178 87.542 70.264 1.00 80.43 92 PHE A O 1
ATOM 752 N N . GLN A 1 93 ? 62.376 85.863 71.157 1.00 80.69 93 GLN A N 1
ATOM 753 C CA . GLN A 1 93 ? 61.410 85.608 72.217 1.00 81.87 93 GLN A CA 1
ATOM 754 C C . GLN A 1 93 ? 62.060 85.741 73.576 1.00 81.27 93 GLN A C 1
ATOM 755 O O . GLN A 1 93 ? 63.281 85.696 73.692 1.00 81.16 93 GLN A O 1
ATOM 761 N N . GLY A 1 94 ? 61.235 85.925 74.601 1.00 82.09 94 GLY A N 1
ATOM 762 C CA . GLY A 1 94 ? 61.749 86.055 75.952 1.00 81.81 94 GLY A CA 1
ATOM 763 C C . GLY A 1 94 ? 62.000 87.470 76.440 1.00 81.86 94 GLY A C 1
ATOM 764 O O . GLY A 1 94 ? 62.230 88.400 75.658 1.00 81.51 94 GLY A O 1
ATOM 765 N N . GLY A 1 95 ? 61.943 87.626 77.758 1.00 81.60 95 GLY A N 1
ATOM 766 C CA . GLY A 1 95 ? 62.188 88.917 78.367 1.00 81.42 95 GLY A CA 1
ATOM 767 C C . GLY A 1 95 ? 61.175 89.989 78.038 1.00 81.75 95 GLY A C 1
ATOM 768 O O . GLY A 1 95 ? 60.001 89.704 77.790 1.00 81.56 95 GLY A O 1
ATOM 769 N N . SER A 1 96 ? 61.645 91.232 78.034 1.00 81.98 96 SER A N 1
ATOM 770 C CA . SER A 1 96 ? 60.798 92.383 77.760 1.00 82.79 96 SER A CA 1
ATOM 771 C C . SER A 1 96 ? 60.720 92.725 76.275 1.00 83.30 96 SER A C 1
ATOM 772 O O . SER A 1 96 ? 61.573 92.319 75.479 1.00 82.90 96 SER A O 1
ATOM 775 N N . TYR A 1 97 ? 59.689 93.485 75.918 1.00 83.09 97 TYR A N 1
ATOM 776 C CA . TYR A 1 97 ? 59.483 93.905 74.543 1.00 83.24 97 TYR A CA 1
ATOM 777 C C . TYR A 1 97 ? 60.695 94.718 74.090 1.00 82.69 97 TYR A C 1
ATOM 778 O O . TYR A 1 97 ? 61.199 94.525 72.983 1.00 81.95 97 TYR A O 1
ATOM 787 N N . SER A 1 98 ? 61.165 95.614 74.959 1.00 81.95 98 SER A N 1
ATOM 788 C CA . SER A 1 98 ? 62.326 96.456 74.663 1.00 81.25 98 SER A CA 1
ATOM 789 C C . SER A 1 98 ? 63.573 95.664 74.261 1.00 81.01 98 SER A C 1
ATOM 790 O O . SER A 1 98 ? 64.256 96.016 73.295 1.00 80.71 98 SER A O 1
ATOM 793 N N . ASP A 1 99 ? 63.872 94.608 75.012 1.00 80.71 99 ASP A N 1
ATOM 794 C CA . ASP A 1 99 ? 65.039 93.772 74.743 1.00 80.53 99 ASP A CA 1
ATOM 795 C C . ASP A 1 99 ? 64.904 93.023 73.423 1.00 78.88 99 ASP A C 1
ATOM 796 O O . ASP A 1 99 ? 65.882 92.853 72.697 1.00 78.41 99 ASP A O 1
ATOM 801 N N . ARG A 1 100 ? 63.694 92.565 73.121 1.00 77.32 100 ARG A N 1
ATOM 802 C CA . ARG A 1 100 ? 63.459 91.835 71.884 1.00 75.59 100 ARG A CA 1
ATOM 803 C C . ARG A 1 100 ? 63.709 92.747 70.690 1.00 74.29 100 ARG A C 1
ATOM 804 O O . ARG A 1 100 ? 64.370 92.352 69.730 1.00 73.32 100 ARG A O 1
ATOM 812 N N . LYS A 1 101 ? 63.186 93.969 70.761 1.00 73.45 101 LYS A N 1
ATOM 813 C CA . LYS A 1 101 ? 63.366 94.944 69.690 1.00 72.63 101 LYS A CA 1
ATOM 814 C C . LYS A 1 101 ? 64.858 95.292 69.619 1.00 73.17 101 LYS A C 1
ATOM 815 O O . LYS A 1 101 ? 65.456 95.320 68.541 1.00 73.44 101 LYS A O 1
ATOM 821 N N . LYS A 1 102 ? 65.446 95.548 70.786 1.00 72.93 102 LYS A N 1
ATOM 822 C CA . LYS A 1 102 ? 66.860 95.891 70.909 1.00 72.84 102 LYS A CA 1
ATOM 823 C C . LYS A 1 102 ? 67.807 94.828 70.329 1.00 72.72 102 LYS A C 1
ATOM 824 O O . LYS A 1 102 ? 68.812 95.157 69.692 1.00 72.19 102 LYS A O 1
ATOM 830 N N . GLN A 1 103 ? 67.487 93.557 70.552 1.00 72.06 103 GLN A N 1
ATOM 831 C CA . GLN A 1 103 ? 68.322 92.477 70.052 1.00 71.82 103 GLN A CA 1
ATOM 832 C C . GLN A 1 103 ? 68.160 92.348 68.557 1.00 70.59 103 GLN A C 1
ATOM 833 O O . GLN A 1 103 ? 69.067 91.886 67.861 1.00 70.47 103 GLN A O 1
ATOM 839 N N . SER A 1 104 ? 66.993 92.745 68.061 1.00 68.72 104 SER A N 1
ATOM 840 C CA . SER A 1 104 ? 66.745 92.681 66.632 1.00 67.20 104 SER A CA 1
ATOM 841 C C . SER A 1 104 ? 67.603 93.759 65.974 1.00 66.79 104 SER A C 1
ATOM 842 O O . SER A 1 104 ? 68.355 93.471 65.046 1.00 66.07 104 SER A O 1
ATOM 845 N N . VAL A 1 105 ? 67.502 94.993 66.476 1.00 66.11 105 VAL A N 1
ATOM 846 C CA . VAL A 1 105 ? 68.276 96.112 65.937 1.00 65.37 105 VAL A CA 1
ATOM 847 C C . VAL A 1 105 ? 69.777 95.833 66.006 1.00 65.95 105 VAL A C 1
ATOM 848 O O . VAL A 1 105 ? 70.496 96.050 65.034 1.00 66.93 105 VAL A O 1
ATOM 852 N N . ILE A 1 106 ? 70.253 95.355 67.150 1.00 65.87 106 ILE A N 1
ATOM 853 C CA . ILE A 1 106 ? 71.671 95.040 67.292 1.00 65.68 106 ILE A CA 1
ATOM 854 C C . ILE A 1 106 ? 72.088 93.976 66.268 1.00 66.05 106 ILE A C 1
ATOM 855 O O . ILE A 1 106 ? 72.983 94.203 65.461 1.00 66.21 106 ILE A O 1
ATOM 860 N N . THR A 1 107 ? 71.426 92.822 66.309 1.00 66.47 107 THR A N 1
ATOM 861 C CA . THR A 1 107 ? 71.706 91.710 65.401 1.00 66.87 107 THR A CA 1
ATOM 862 C C . THR A 1 107 ? 71.658 92.134 63.929 1.00 68.59 107 THR A C 1
ATOM 863 O O . THR A 1 107 ? 72.439 91.661 63.102 1.00 69.26 107 THR A O 1
ATOM 867 N N . PHE A 1 108 ? 70.713 93.014 63.615 1.00 69.77 108 PHE A N 1
ATOM 868 C CA . PHE A 1 108 ? 70.512 93.522 62.268 1.00 70.13 108 PHE A CA 1
ATOM 869 C C . PHE A 1 108 ? 71.679 94.407 61.822 1.00 72.72 108 PHE A C 1
ATOM 870 O O . PHE A 1 108 ? 72.086 94.380 60.660 1.00 73.25 108 PHE A O 1
ATOM 878 N N . MET A 1 109 ? 72.224 95.179 62.757 1.00 74.99 109 MET A N 1
ATOM 879 C CA . MET A 1 109 ? 73.339 96.073 62.463 1.00 76.21 109 MET A CA 1
ATOM 880 C C . MET A 1 109 ? 74.631 95.336 62.123 1.00 76.25 109 MET A C 1
ATOM 881 O O . MET A 1 109 ? 75.397 95.787 61.273 1.00 76.74 109 MET A O 1
ATOM 886 N N . ASP A 1 110 ? 74.870 94.212 62.797 1.00 75.96 110 ASP A N 1
ATOM 887 C CA . ASP A 1 110 ? 76.079 93.422 62.581 1.00 76.33 110 ASP A CA 1
ATOM 888 C C . ASP A 1 110 ? 76.056 92.692 61.252 1.00 76.24 110 ASP A C 1
ATOM 889 O O . ASP A 1 110 ? 77.030 92.727 60.503 1.00 76.63 110 ASP A O 1
ATOM 894 N N . LYS A 1 111 ? 74.938 92.031 60.970 1.00 76.14 111 LYS A N 1
ATOM 895 C CA . LYS A 1 111 ? 74.774 91.256 59.747 1.00 75.46 111 LYS A CA 1
ATOM 896 C C . LYS A 1 111 ? 74.727 92.085 58.470 1.00 75.43 111 LYS A C 1
ATOM 897 O O . LYS A 1 111 ? 75.220 91.660 57.424 1.00 75.51 111 LYS A O 1
ATOM 903 N N . LEU A 1 112 ? 74.132 93.268 58.566 1.00 75.26 112 LEU A N 1
ATOM 904 C CA . LEU A 1 112 ? 73.972 94.169 57.430 1.00 74.35 112 LEU A CA 1
ATOM 905 C C . LEU A 1 112 ? 75.231 94.393 56.583 1.00 75.08 112 LEU A C 1
ATOM 906 O O . LEU A 1 112 ? 75.138 94.895 55.465 1.00 76.10 112 LEU A O 1
ATOM 911 N N . SER A 1 113 ? 76.399 94.010 57.097 1.00 75.03 113 SER A N 1
ATOM 912 C CA . SER A 1 113 ? 77.666 94.191 56.373 1.00 73.05 113 SER A CA 1
ATOM 913 C C . SER A 1 113 ? 77.857 93.272 55.161 1.00 72.20 113 SER A C 1
ATOM 914 O O . SER A 1 113 ? 77.788 92.044 55.260 1.00 71.83 113 SER A O 1
ATOM 917 N N . LYS A 1 128 ? 63.415 105.032 63.975 1.00 74.67 128 LYS A N 1
ATOM 918 C CA . LYS A 1 128 ? 63.229 103.727 64.616 1.00 74.87 128 LYS A CA 1
ATOM 919 C C . LYS A 1 128 ? 63.602 102.607 63.640 1.00 74.23 128 LYS A C 1
ATOM 920 O O . LYS A 1 128 ? 63.113 102.568 62.505 1.00 74.18 128 LYS A O 1
ATOM 926 N N . LEU A 1 129 ? 64.466 101.696 64.090 1.00 72.54 129 LEU A N 1
ATOM 927 C CA . LEU A 1 129 ? 64.947 100.607 63.238 1.00 70.20 129 LEU A CA 1
ATOM 928 C C . LEU A 1 129 ? 64.512 99.186 63.590 1.00 68.87 129 LEU A C 1
ATOM 929 O O . LEU A 1 129 ? 65.008 98.232 62.990 1.00 67.87 129 LEU A O 1
ATOM 934 N N . ASP A 1 130 ? 63.595 99.021 64.538 1.00 67.32 130 ASP A N 1
ATOM 935 C CA . ASP A 1 130 ? 63.206 97.667 64.909 1.00 66.36 130 ASP A CA 1
ATOM 936 C C . ASP A 1 130 ? 62.307 96.956 63.899 1.00 65.01 130 ASP A C 1
ATOM 937 O O . ASP A 1 130 ? 62.380 95.736 63.770 1.00 64.21 130 ASP A O 1
ATOM 942 N N . ASP A 1 131 ? 61.489 97.710 63.166 1.00 63.62 131 ASP A N 1
ATOM 943 C CA . ASP A 1 131 ? 60.591 97.119 62.179 1.00 62.40 131 ASP A CA 1
ATOM 944 C C . ASP A 1 131 ? 61.354 96.541 60.997 1.00 62.59 131 ASP A C 1
ATOM 945 O O . ASP A 1 131 ? 61.111 95.401 60.594 1.00 62.96 131 ASP A O 1
ATOM 950 N N . ILE A 1 132 ? 62.273 97.323 60.435 1.00 62.41 132 ILE A N 1
ATOM 951 C CA . ILE A 1 132 ? 63.053 96.845 59.301 1.00 62.74 132 ILE A CA 1
ATOM 952 C C . ILE A 1 132 ? 63.974 95.700 59.743 1.00 61.64 132 ILE A C 1
ATOM 953 O O . ILE A 1 132 ? 64.170 94.729 59.006 1.00 61.59 132 ILE A O 1
ATOM 958 N N . ALA A 1 133 ? 64.525 95.820 60.950 1.00 60.48 133 ALA A N 1
ATOM 959 C CA . ALA A 1 133 ? 65.425 94.813 61.514 1.00 58.90 133 ALA A CA 1
ATOM 960 C C . ALA A 1 133 ? 64.659 93.527 61.787 1.00 58.45 133 ALA A C 1
ATOM 961 O O . ALA A 1 133 ? 65.161 92.436 61.530 1.00 58.32 133 ALA A O 1
ATOM 963 N N . ASP A 1 134 ? 63.445 93.668 62.319 1.00 57.47 134 ASP A N 1
ATOM 964 C CA . ASP A 1 134 ? 62.585 92.524 62.605 1.00 56.37 134 ASP A CA 1
ATOM 965 C C . ASP A 1 134 ? 62.275 91.834 61.294 1.00 55.68 134 ASP A C 1
ATOM 966 O O . ASP A 1 134 ? 62.387 90.610 61.189 1.00 56.23 134 ASP A O 1
ATOM 971 N N . SER A 1 135 ? 61.888 92.620 60.294 1.00 54.08 135 SER A N 1
ATOM 972 C CA . SER A 1 135 ? 61.576 92.050 58.998 1.00 55.11 135 SER A CA 1
ATOM 973 C C . SER A 1 135 ? 62.831 91.441 58.388 1.00 55.33 135 SER A C 1
ATOM 974 O O . SER A 1 135 ? 62.762 90.422 57.704 1.00 56.81 135 SER A O 1
ATOM 977 N N . PHE A 1 136 ? 63.978 92.062 58.643 1.00 55.56 136 PHE A N 1
ATOM 978 C CA . PHE A 1 136 ? 65.246 91.568 58.121 1.00 55.99 136 PHE A CA 1
ATOM 979 C C . PHE A 1 136 ? 65.591 90.218 58.757 1.00 55.31 136 PHE A C 1
ATOM 980 O O . PHE A 1 136 ? 65.839 89.231 58.058 1.00 53.33 136 PHE A O 1
ATOM 988 N N . ASN A 1 137 ? 65.604 90.186 60.087 1.00 55.71 137 ASN A N 1
ATOM 989 C CA . ASN A 1 137 ? 65.933 88.970 60.827 1.00 57.31 137 ASN A CA 1
ATOM 990 C C . ASN A 1 137 ? 64.955 87.828 60.591 1.00 58.13 137 ASN A C 1
ATOM 991 O O . ASN A 1 137 ? 65.307 86.664 60.764 1.00 57.80 137 ASN A O 1
ATOM 996 N N . LEU A 1 138 ? 63.726 88.170 60.209 1.00 59.85 138 LEU A N 1
ATOM 997 C CA . LEU A 1 138 ? 62.690 87.182 59.947 1.00 59.02 138 LEU A CA 1
ATOM 998 C C . LEU A 1 138 ? 63.022 86.461 58.654 1.00 59.64 138 LEU A C 1
ATOM 999 O O . LEU A 1 138 ? 62.841 85.254 58.547 1.00 60.90 138 LEU A O 1
ATOM 1004 N N . GLY A 1 139 ? 63.502 87.209 57.669 1.00 60.43 139 GLY A N 1
ATOM 1005 C CA . GLY A 1 139 ? 63.850 86.604 56.400 1.00 61.71 139 GLY A CA 1
ATOM 1006 C C . GLY A 1 139 ? 65.048 85.699 56.589 1.00 62.91 139 GLY A C 1
ATOM 1007 O O . GLY A 1 139 ? 65.063 84.554 56.125 1.00 62.79 139 GLY A O 1
ATOM 1008 N N . ILE A 1 140 ? 66.056 86.221 57.280 1.00 63.03 140 ILE A N 1
ATOM 1009 C CA . ILE A 1 140 ? 67.272 85.468 57.553 1.00 63.07 140 ILE A CA 1
ATOM 1010 C C . ILE A 1 140 ? 66.932 84.160 58.269 1.00 64.27 140 ILE A C 1
ATOM 1011 O O . ILE A 1 140 ? 67.447 83.096 57.912 1.00 64.92 140 ILE A O 1
ATOM 1016 N N . ALA A 1 141 ? 66.066 84.249 59.277 1.00 63.52 141 ALA A N 1
ATOM 1017 C CA . ALA A 1 141 ? 65.659 83.081 60.047 1.00 64.10 141 ALA A CA 1
ATOM 1018 C C . ALA A 1 141 ? 64.955 82.063 59.149 1.00 65.95 141 ALA A C 1
ATOM 1019 O O . ALA A 1 141 ? 65.181 80.856 59.264 1.00 67.48 141 ALA A O 1
ATOM 1021 N N . TYR A 1 142 ? 64.099 82.546 58.255 1.00 65.40 142 TYR A N 1
ATOM 1022 C CA . TYR A 1 142 ? 63.400 81.648 57.354 1.00 65.63 142 TYR A CA 1
ATOM 1023 C C . TYR A 1 142 ? 64.405 80.928 56.457 1.00 67.67 142 TYR A C 1
ATOM 1024 O O . TYR A 1 142 ? 64.259 79.730 56.184 1.00 67.53 142 TYR A O 1
ATOM 1033 N N . ILE A 1 143 ? 65.417 81.665 55.994 1.00 68.31 143 ILE A N 1
ATOM 1034 C CA . ILE A 1 143 ? 66.434 81.097 55.117 1.00 68.10 143 ILE A CA 1
ATOM 1035 C C . ILE A 1 143 ? 67.179 79.933 55.773 1.00 69.67 143 ILE A C 1
ATOM 1036 O O . ILE A 1 143 ? 67.650 79.034 55.080 1.00 68.77 143 ILE A O 1
ATOM 1041 N N . GLU A 1 144 ? 67.279 79.935 57.101 1.00 71.58 144 GLU A N 1
ATOM 1042 C CA . GLU A 1 144 ? 67.912 78.814 57.794 1.00 74.09 144 GLU A CA 1
ATOM 1043 C C . GLU A 1 144 ? 66.792 77.763 57.741 1.00 75.78 144 GLU A C 1
ATOM 1044 O O . GLU A 1 144 ? 66.234 77.350 58.762 1.00 74.86 144 GLU A O 1
ATOM 1050 N N . SER A 1 145 ? 66.458 77.373 56.513 1.00 77.63 145 SER A N 1
ATOM 1051 C CA . SER A 1 145 ? 65.394 76.422 56.215 1.00 78.15 145 SER A CA 1
ATOM 1052 C C . SER A 1 145 ? 65.287 76.407 54.681 1.00 78.82 145 SER A C 1
ATOM 1053 O O . SER A 1 145 ? 64.253 76.864 54.140 1.00 79.36 145 SER A O 1
ATOM 1056 N N . THR B 1 2 ? 23.075 87.731 37.913 1.00 73.41 2 THR B N 1
ATOM 1057 C CA . THR B 1 2 ? 24.047 87.798 39.040 1.00 72.34 2 THR B CA 1
ATOM 1058 C C . THR B 1 2 ? 23.779 86.712 40.092 1.00 71.71 2 THR B C 1
ATOM 1059 O O . THR B 1 2 ? 22.649 86.558 40.579 1.00 71.45 2 THR B O 1
ATOM 1063 N N . ILE B 1 3 ? 24.827 85.950 40.415 1.00 69.05 3 ILE B N 1
ATOM 1064 C CA . ILE B 1 3 ? 24.737 84.869 41.392 1.00 66.37 3 ILE B CA 1
ATOM 1065 C C . ILE B 1 3 ? 25.261 85.336 42.745 1.00 66.13 3 ILE B C 1
ATOM 1066 O O . ILE B 1 3 ? 26.412 85.774 42.845 1.00 67.46 3 ILE B O 1
ATOM 1071 N N . ILE B 1 4 ? 24.417 85.242 43.776 1.00 63.27 4 ILE B N 1
ATOM 1072 C CA . ILE B 1 4 ? 24.778 85.664 45.132 1.00 60.28 4 ILE B CA 1
ATOM 1073 C C . ILE B 1 4 ? 25.109 84.483 46.050 1.00 60.97 4 ILE B C 1
ATOM 1074 O O . ILE B 1 4 ? 24.393 83.487 46.087 1.00 62.05 4 ILE B O 1
ATOM 1079 N N . CYS B 1 5 ? 26.201 84.592 46.795 1.00 60.22 5 CYS B N 1
ATOM 1080 C CA . CYS B 1 5 ? 26.581 83.534 47.712 1.00 57.56 5 CYS B CA 1
ATOM 1081 C C . CYS B 1 5 ? 26.675 84.112 49.110 1.00 57.22 5 CYS B C 1
ATOM 1082 O O . CYS B 1 5 ? 27.711 84.644 49.499 1.00 59.20 5 CYS B O 1
ATOM 1085 N N . SER B 1 6 ? 25.580 84.029 49.856 1.00 56.10 6 SER B N 1
ATOM 1086 C CA . SER B 1 6 ? 25.548 84.544 51.218 1.00 55.51 6 SER B CA 1
ATOM 1087 C C . SER B 1 6 ? 25.892 83.403 52.160 1.00 54.27 6 SER B C 1
ATOM 1088 O O . SER B 1 6 ? 25.185 82.398 52.208 1.00 53.91 6 SER B O 1
ATOM 1091 N N . VAL B 1 7 ? 26.978 83.548 52.911 1.00 52.87 7 VAL B N 1
ATOM 1092 C CA . VAL B 1 7 ? 27.376 82.473 53.794 1.00 52.50 7 VAL B CA 1
ATOM 1093 C C . VAL B 1 7 ? 27.392 82.830 55.263 1.00 54.06 7 VAL B C 1
ATOM 1094 O O . VAL B 1 7 ? 27.671 83.965 55.638 1.00 57.81 7 VAL B O 1
ATOM 1098 N N . ASP B 1 8 ? 27.026 81.848 56.081 1.00 53.89 8 ASP B N 1
ATOM 1099 C CA . ASP B 1 8 ? 27.009 81.971 57.531 1.00 54.35 8 ASP B CA 1
ATOM 1100 C C . ASP B 1 8 ? 28.286 81.256 57.977 1.00 54.94 8 ASP B C 1
ATOM 1101 O O . ASP B 1 8 ? 28.327 80.027 58.089 1.00 55.74 8 ASP B O 1
ATOM 1106 N N . ILE B 1 9 ? 29.336 82.040 58.205 1.00 54.56 9 ILE B N 1
ATOM 1107 C CA . ILE B 1 9 ? 30.636 81.503 58.594 1.00 53.06 9 ILE B CA 1
ATOM 1108 C C . ILE B 1 9 ? 30.642 80.736 59.909 1.00 52.47 9 ILE B C 1
ATOM 1109 O O . ILE B 1 9 ? 30.104 81.187 60.921 1.00 54.11 9 ILE B O 1
ATOM 1114 N N . GLY B 1 10 ? 31.265 79.567 59.877 1.00 51.24 10 GLY B N 1
ATOM 1115 C CA . GLY B 1 10 ? 31.361 78.734 61.058 1.00 49.54 10 GLY B CA 1
ATOM 1116 C C . GLY B 1 10 ? 32.547 77.819 60.866 1.00 49.03 10 GLY B C 1
ATOM 1117 O O . GLY B 1 10 ? 32.985 77.616 59.736 1.00 49.07 10 GLY B O 1
ATOM 1118 N N . ILE B 1 11 ? 33.086 77.273 61.945 1.00 48.37 11 ILE B N 1
ATOM 1119 C CA . ILE B 1 11 ? 34.227 76.396 61.790 1.00 51.26 11 ILE B CA 1
ATOM 1120 C C . ILE B 1 11 ? 33.788 75.003 61.369 1.00 54.13 11 ILE B C 1
ATOM 1121 O O . ILE B 1 11 ? 34.064 74.566 60.255 1.00 53.70 11 ILE B O 1
ATOM 1126 N N . LYS B 1 12 ? 33.090 74.309 62.258 1.00 58.55 12 LYS B N 1
ATOM 1127 C CA . LYS B 1 12 ? 32.609 72.969 61.958 1.00 61.87 12 LYS B CA 1
ATOM 1128 C C . LYS B 1 12 ? 31.231 73.047 61.307 1.00 61.50 12 LYS B C 1
ATOM 1129 O O . LYS B 1 12 ? 30.830 72.144 60.572 1.00 61.47 12 LYS B O 1
ATOM 1135 N N . ASN B 1 13 ? 30.525 74.148 61.553 1.00 62.38 13 ASN B N 1
ATOM 1136 C CA . ASN B 1 13 ? 29.176 74.321 61.016 1.00 64.27 13 ASN B CA 1
ATOM 1137 C C . ASN B 1 13 ? 28.980 75.425 59.982 1.00 62.17 13 ASN B C 1
ATOM 1138 O O . ASN B 1 13 ? 28.081 76.252 60.121 1.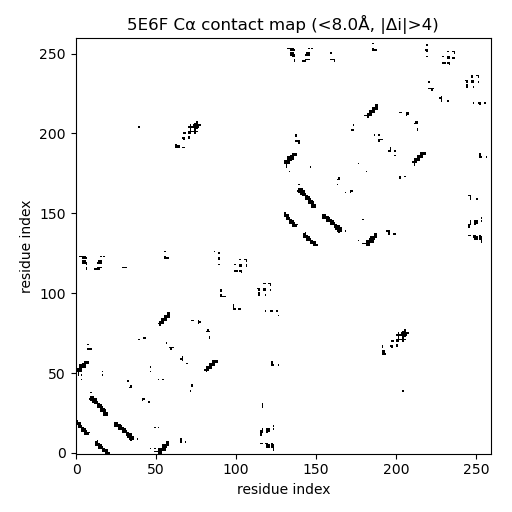00 63.07 13 ASN B O 1
ATOM 1143 N N . PRO B 1 14 ? 29.809 75.464 58.934 1.00 59.31 14 PRO B N 1
ATOM 1144 C CA . PRO B 1 14 ? 29.570 76.538 57.973 1.00 59.07 14 PRO B CA 1
ATOM 1145 C C . PRO B 1 14 ? 28.384 76.159 57.089 1.00 58.95 14 PRO B C 1
ATOM 1146 O O . PRO B 1 14 ? 28.050 74.983 56.975 1.00 58.18 14 PRO B O 1
ATOM 1150 N N . ALA B 1 15 ? 27.751 77.156 56.478 1.00 58.33 15 ALA B N 1
ATOM 1151 C CA . ALA B 1 15 ? 26.605 76.927 55.605 1.00 57.98 15 ALA B CA 1
ATOM 1152 C C . ALA B 1 15 ? 26.439 78.122 54.695 1.00 57.53 15 ALA B C 1
ATOM 1153 O O . ALA B 1 15 ? 26.699 79.247 55.098 1.00 55.53 15 ALA B O 1
ATOM 1155 N N . TYR B 1 16 ? 26.008 77.875 53.465 1.00 59.59 16 TYR B N 1
ATOM 1156 C CA . TYR B 1 16 ? 25.804 78.957 52.510 1.00 62.09 16 TYR B CA 1
ATOM 1157 C C . TYR B 1 16 ? 24.640 78.665 51.578 1.00 63.12 16 TYR B C 1
ATOM 1158 O O . TYR B 1 16 ? 24.342 77.507 51.277 1.00 63.64 16 TYR B O 1
ATOM 1167 N N . THR B 1 17 ? 23.985 79.733 51.138 1.00 64.41 17 THR B N 1
ATOM 1168 C CA . THR B 1 17 ? 22.835 79.649 50.248 1.00 65.21 17 THR B CA 1
ATOM 1169 C C . THR B 1 17 ? 23.160 80.388 48.956 1.00 66.19 17 THR B C 1
ATOM 1170 O O . THR B 1 17 ? 23.739 81.471 48.984 1.00 66.38 17 THR B O 1
ATOM 1174 N N . ILE B 1 18 ? 22.793 79.787 47.828 1.00 68.00 18 ILE B N 1
ATOM 1175 C CA . ILE B 1 18 ? 23.032 80.369 46.512 1.00 69.31 18 ILE B CA 1
ATOM 1176 C C . ILE B 1 18 ? 21.728 80.882 45.905 1.00 71.03 18 ILE B C 1
ATOM 1177 O O . ILE B 1 18 ? 20.772 80.131 45.745 1.00 71.01 18 ILE B O 1
ATOM 1182 N N . PHE B 1 19 ? 21.693 82.168 45.580 1.00 73.36 19 PHE B N 1
ATOM 1183 C CA . PHE B 1 19 ? 20.517 82.763 44.966 1.00 77.32 19 PHE B CA 1
ATOM 1184 C C . PHE B 1 19 ? 20.878 83.130 43.536 1.00 80.69 19 PHE B C 1
ATOM 1185 O O . PHE B 1 19 ? 22.043 83.119 43.150 1.00 81.51 19 PHE B O 1
ATOM 1193 N N . ARG B 1 20 ? 19.857 83.448 42.756 1.00 84.81 20 ARG B N 1
ATOM 1194 C CA . ARG B 1 20 ? 20.026 83.898 41.388 1.00 89.00 20 ARG B CA 1
ATOM 1195 C C . ARG B 1 20 ? 19.139 85.125 41.358 1.00 91.78 20 ARG B C 1
ATOM 1196 O O . ARG B 1 20 ? 17.964 85.047 41.722 1.00 92.21 20 ARG B O 1
ATOM 1204 N N . TYR B 1 21 ? 19.698 86.259 40.959 1.00 94.73 21 TYR B N 1
ATOM 1205 C CA . TYR B 1 21 ? 18.921 87.485 40.896 1.00 97.88 21 TYR B CA 1
ATOM 1206 C C . TYR B 1 21 ? 18.931 88.052 39.482 1.00 100.02 21 TYR B C 1
ATOM 1207 O O . TYR B 1 21 ? 19.854 88.774 39.113 1.00 100.32 21 TYR B O 1
ATOM 1216 N N . GLU B 1 22 ? 17.907 87.720 38.694 1.00 102.78 22 GLU B N 1
ATOM 1217 C CA . GLU B 1 22 ? 17.794 88.202 37.313 1.00 105.31 22 GLU B CA 1
ATOM 1218 C C . GLU B 1 22 ? 16.416 88.802 37.025 1.00 105.70 22 GLU B C 1
ATOM 1219 O O . GLU B 1 22 ? 15.404 88.098 37.056 1.00 105.57 22 GLU B O 1
ATOM 1225 N N . ASP B 1 23 ? 16.390 90.105 36.749 1.00 106.18 23 ASP B N 1
ATOM 1226 C CA . ASP B 1 23 ? 15.149 90.818 36.450 1.00 106.42 23 ASP B CA 1
ATOM 1227 C C . ASP B 1 23 ? 14.231 90.913 37.670 1.00 105.72 23 ASP B C 1
ATOM 1228 O O . ASP B 1 23 ? 13.064 90.517 37.613 1.00 105.61 23 ASP B O 1
ATOM 1233 N N . SER B 1 24 ? 14.763 91.435 38.771 1.00 104.49 24 SER B N 1
ATOM 1234 C CA . SER B 1 24 ? 13.997 91.589 40.008 1.00 103.41 24 SER B CA 1
ATOM 1235 C C . SER B 1 24 ? 13.320 90.297 40.463 1.00 101.99 24 SER B C 1
ATOM 1236 O O . SER B 1 24 ? 12.444 90.316 41.330 1.00 101.01 24 SER B O 1
ATOM 1239 N N . LYS B 1 25 ? 13.741 89.177 39.881 1.00 100.85 25 LYS B N 1
ATOM 1240 C CA . LYS B 1 25 ? 13.181 87.872 40.219 1.00 99.48 25 LYS B CA 1
ATOM 1241 C C . LYS B 1 25 ? 14.232 87.017 40.948 1.00 97.34 25 LYS B C 1
ATOM 1242 O O . LYS B 1 25 ? 15.171 86.501 40.335 1.00 96.67 25 LYS B O 1
ATOM 1248 N N . VAL B 1 26 ? 14.074 86.882 42.260 1.00 94.40 26 VAL B N 1
ATOM 1249 C CA . VAL B 1 26 ? 15.001 86.088 43.062 1.00 91.72 26 VAL B CA 1
ATOM 1250 C C . VAL B 1 26 ? 14.645 84.597 43.001 1.00 89.58 26 VAL B C 1
ATOM 1251 O O . VAL B 1 26 ? 13.472 84.229 43.004 1.00 89.49 26 VAL B O 1
ATOM 1255 N N . SER B 1 27 ? 15.658 83.739 42.935 1.00 86.68 27 SER B N 1
ATOM 1256 C CA . SER B 1 27 ? 15.414 82.303 42.880 1.00 84.08 27 SER B CA 1
ATOM 1257 C C . SER B 1 27 ? 16.480 81.493 43.613 1.00 81.97 27 SER B C 1
ATOM 1258 O O . SER B 1 27 ? 17.673 81.636 43.359 1.00 81.96 27 SER B O 1
ATOM 1261 N N . LEU B 1 28 ? 16.030 80.641 44.527 1.00 79.55 28 LEU B N 1
ATOM 1262 C CA . LEU B 1 28 ? 16.920 79.797 45.314 1.00 78.51 28 LEU B CA 1
ATOM 1263 C C . LEU B 1 28 ? 17.510 78.685 44.446 1.00 78.03 28 LEU B C 1
ATOM 1264 O O . LEU B 1 28 ? 16.812 77.741 44.078 1.00 78.53 28 LEU B O 1
ATOM 1269 N N . ILE B 1 29 ? 18.798 78.803 44.128 1.00 77.59 29 ILE B N 1
ATOM 1270 C CA . ILE B 1 29 ? 19.496 77.818 43.301 1.00 76.67 29 ILE B CA 1
ATOM 1271 C C . ILE B 1 29 ? 20.040 76.643 44.112 1.00 76.31 29 ILE B C 1
ATOM 1272 O O . ILE B 1 29 ? 19.974 75.496 43.672 1.00 77.02 29 ILE B O 1
ATOM 1277 N N . ALA B 1 30 ? 20.586 76.920 45.290 1.00 74.36 30 ALA B N 1
ATOM 1278 C CA . ALA B 1 30 ? 21.130 75.848 46.110 1.00 73.23 30 ALA B CA 1
ATOM 1279 C C . ALA B 1 30 ? 21.289 76.238 47.568 1.00 71.85 30 ALA B C 1
ATOM 1280 O O . ALA B 1 30 ? 21.225 77.410 47.921 1.00 72.50 30 ALA B O 1
ATOM 1282 N N . ILE B 1 31 ? 21.463 75.238 48.419 1.00 69.88 31 ILE B N 1
ATOM 1283 C CA . ILE B 1 31 ? 21.675 75.477 49.834 1.00 69.02 31 ILE B CA 1
ATOM 1284 C C . ILE B 1 31 ? 22.553 74.342 50.281 1.00 69.25 31 ILE B C 1
ATOM 1285 O O . ILE B 1 31 ? 22.306 73.195 49.925 1.00 69.23 31 ILE B O 1
ATOM 1290 N N . GLU B 1 32 ? 23.588 74.658 51.050 1.00 69.81 32 GLU B N 1
ATOM 1291 C CA . GLU B 1 32 ? 24.501 73.624 51.497 1.00 69.40 32 GLU B CA 1
ATOM 1292 C C . GLU B 1 32 ? 25.178 73.844 52.830 1.00 67.03 32 GLU B C 1
ATOM 1293 O O . GLU B 1 32 ? 25.515 74.963 53.197 1.00 67.07 32 GLU B O 1
ATOM 1299 N N . LYS B 1 33 ? 25.355 72.746 53.552 1.00 66.03 33 LYS B N 1
ATOM 1300 C CA . LYS B 1 33 ? 26.043 72.759 54.830 1.00 65.80 33 LYS B CA 1
ATOM 1301 C C . LYS B 1 33 ? 27.443 72.274 54.464 1.00 63.96 33 LYS B C 1
ATOM 1302 O O . LYS B 1 33 ? 27.633 71.690 53.399 1.00 63.36 33 LYS B O 1
ATOM 1308 N N . SER B 1 34 ? 28.428 72.535 55.315 1.00 62.57 34 SER B N 1
ATOM 1309 C CA . SER B 1 34 ? 29.781 72.088 55.023 1.00 60.94 34 SER B CA 1
ATOM 1310 C C . SER B 1 34 ? 30.584 71.893 56.299 1.00 62.06 34 SER B C 1
ATOM 1311 O O . SER B 1 34 ? 30.035 71.888 57.404 1.00 62.38 34 SER B O 1
ATOM 1314 N N . ASP B 1 35 ? 31.889 71.722 56.143 1.00 63.51 35 ASP B N 1
ATOM 1315 C CA . ASP B 1 35 ? 32.757 71.516 57.286 1.00 65.07 35 ASP B CA 1
ATOM 1316 C C . ASP B 1 35 ? 34.113 72.202 57.099 1.00 64.95 35 ASP B C 1
ATOM 1317 O O . ASP B 1 35 ? 34.917 71.798 56.254 1.00 65.46 35 ASP B O 1
ATOM 1322 N N . TRP B 1 36 ? 34.365 73.245 57.879 1.00 63.62 36 TRP B N 1
ATOM 1323 C CA . TRP B 1 36 ? 35.638 73.943 57.783 1.00 64.26 36 TRP B CA 1
ATOM 1324 C C . TRP B 1 36 ? 36.411 73.744 59.073 1.00 65.68 36 TRP B C 1
ATOM 1325 O O . TRP B 1 36 ? 37.189 74.604 59.483 1.00 65.16 36 TRP B O 1
ATOM 1336 N N . SER B 1 37 ? 36.179 72.597 59.711 1.00 67.97 37 SER B N 1
ATOM 1337 C CA . SER B 1 37 ? 36.846 72.258 60.968 1.00 68.93 37 SER B CA 1
ATOM 1338 C C . SER B 1 37 ? 38.239 71.718 60.677 1.00 70.03 37 SER B C 1
ATOM 1339 O O . SER B 1 37 ? 39.125 71.771 61.527 1.00 70.94 37 SER B O 1
ATOM 1342 N N . ASP B 1 38 ? 38.420 71.202 59.466 1.00 71.03 38 ASP B N 1
ATOM 1343 C CA . ASP B 1 38 ? 39.700 70.663 59.041 1.00 72.19 38 ASP B CA 1
ATOM 1344 C C . ASP B 1 38 ? 40.011 71.155 57.629 1.00 72.05 38 ASP B C 1
ATOM 1345 O O . ASP B 1 38 ? 39.133 71.146 56.765 1.00 71.82 38 ASP B O 1
ATOM 1350 N N . ASN B 1 39 ? 41.252 71.593 57.403 1.00 71.57 39 ASN B N 1
ATOM 1351 C CA . ASN B 1 39 ? 41.680 72.073 56.083 1.00 71.27 39 ASN B CA 1
ATOM 1352 C C . ASN B 1 39 ? 40.762 73.178 55.585 1.00 69.29 39 ASN B C 1
ATOM 1353 O O . ASN B 1 39 ? 40.339 73.174 54.429 1.00 67.09 39 ASN B O 1
ATOM 1358 N N . TRP B 1 40 ? 40.466 74.130 56.464 1.00 68.13 40 TRP B N 1
ATOM 1359 C CA . TRP B 1 40 ? 39.558 75.205 56.116 1.00 65.78 40 TRP B CA 1
ATOM 1360 C C . TRP B 1 40 ? 39.935 75.960 54.844 1.00 64.32 40 TRP B C 1
ATOM 1361 O O . TRP B 1 40 ? 39.073 76.229 54.011 1.00 64.71 40 TRP B O 1
ATOM 1372 N N . GLU B 1 41 ? 41.214 76.280 54.681 1.00 62.65 41 GLU B N 1
ATOM 1373 C CA . GLU B 1 41 ? 41.670 77.003 53.495 1.00 62.60 41 GLU B CA 1
ATOM 1374 C C . GLU B 1 41 ? 41.314 76.346 52.161 1.00 61.10 41 GLU B C 1
ATOM 1375 O O . GLU B 1 41 ? 40.887 77.027 51.234 1.00 61.87 41 GLU B O 1
ATOM 1381 N N . TYR B 1 42 ? 41.491 75.031 52.065 1.00 61.22 42 TYR B N 1
ATOM 1382 C CA . TYR B 1 42 ? 41.170 74.286 50.845 1.00 60.43 42 TYR B CA 1
ATOM 1383 C C . TYR B 1 42 ? 39.661 74.215 50.630 1.00 59.65 42 TYR B C 1
ATOM 1384 O O . TYR B 1 42 ? 39.164 74.405 49.515 1.00 59.85 42 TYR B O 1
ATOM 1393 N N . ASN B 1 43 ? 38.940 73.933 51.709 1.00 57.29 43 ASN B N 1
ATOM 1394 C CA . ASN B 1 43 ? 37.495 73.815 51.656 1.00 56.12 43 ASN B CA 1
ATOM 1395 C C . ASN B 1 43 ? 36.780 75.138 51.486 1.00 55.65 43 ASN B C 1
ATOM 1396 O O . ASN B 1 43 ? 35.757 75.208 50.806 1.00 53.61 43 ASN B O 1
ATOM 1401 N N . VAL B 1 44 ? 37.317 76.187 52.102 1.00 55.15 44 VAL B N 1
ATOM 1402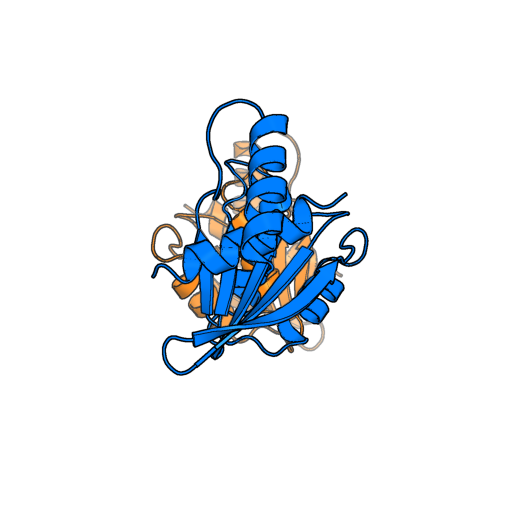 C CA . VAL B 1 44 ? 36.718 77.510 51.986 1.00 52.99 44 VAL B CA 1
ATOM 1403 C C . VAL B 1 44 ? 36.734 77.989 50.536 1.00 53.52 44 VAL B C 1
ATOM 1404 O O . VAL B 1 44 ? 35.728 78.488 50.046 1.00 53.40 44 VAL B O 1
ATOM 1408 N N . THR B 1 45 ? 37.855 77.818 49.841 1.00 53.67 45 THR B N 1
ATOM 1409 C CA . THR B 1 45 ? 37.943 78.274 48.455 1.00 56.20 45 THR B CA 1
ATOM 1410 C C . THR B 1 45 ? 37.071 77.415 47.531 1.00 57.32 45 THR B C 1
ATOM 1411 O O . THR B 1 45 ? 36.321 77.935 46.701 1.00 55.65 45 THR B O 1
ATOM 1415 N N . LYS B 1 46 ? 37.171 76.099 47.706 1.00 59.46 46 LYS B N 1
ATOM 1416 C CA . LYS B 1 46 ? 36.408 75.115 46.942 1.00 59.97 46 LYS B CA 1
ATOM 1417 C C . LYS B 1 46 ? 34.891 75.349 47.096 1.00 60.00 46 LYS B C 1
ATOM 1418 O O . LYS B 1 46 ? 34.163 75.467 46.101 1.00 60.16 46 LYS B O 1
ATOM 1424 N N . ASP B 1 47 ? 34.418 75.428 48.336 1.00 58.94 47 ASP B N 1
ATOM 1425 C CA . ASP B 1 47 ? 33.000 75.658 48.592 1.00 59.15 47 ASP B CA 1
ATOM 1426 C C . ASP B 1 47 ? 32.457 76.963 47.997 1.00 59.41 47 ASP B C 1
ATOM 1427 O O . ASP B 1 47 ? 31.410 76.963 47.345 1.00 57.48 47 ASP B O 1
ATOM 1432 N N . LEU B 1 48 ? 33.172 78.068 48.219 1.00 60.27 48 LEU B N 1
ATOM 1433 C CA . LEU B 1 48 ? 32.745 79.381 47.739 1.00 60.73 48 LEU B CA 1
ATOM 1434 C C . LEU B 1 48 ? 32.928 79.640 46.249 1.00 62.04 48 LEU B C 1
ATOM 1435 O O . LEU B 1 48 ? 32.309 80.541 45.694 1.00 63.82 48 LEU B O 1
ATOM 1440 N N . THR B 1 49 ? 33.771 78.857 45.591 1.00 64.42 49 THR B N 1
ATOM 1441 C CA . THR B 1 49 ? 33.985 79.025 44.151 1.00 64.38 49 THR B CA 1
ATOM 1442 C C . THR B 1 49 ? 33.159 78.012 43.332 1.00 64.14 49 THR B C 1
ATOM 1443 O O . THR B 1 49 ? 33.032 78.135 42.113 1.00 63.67 49 THR B O 1
ATOM 1447 N N . LYS B 1 50 ? 32.587 77.025 44.017 1.00 64.46 50 LYS B N 1
ATOM 1448 C CA . LYS B 1 50 ? 31.787 75.990 43.373 1.00 64.30 50 LYS B CA 1
ATOM 1449 C C . LYS B 1 50 ? 30.716 76.539 42.437 1.00 64.78 50 LYS B C 1
ATOM 1450 O O . LYS B 1 50 ? 30.505 75.998 41.356 1.00 65.06 50 LYS B O 1
ATOM 1456 N N . TYR B 1 51 ? 30.058 77.621 42.845 1.00 66.08 51 TYR B N 1
ATOM 1457 C CA . TYR B 1 51 ? 28.993 78.241 42.050 1.00 66.38 51 TYR B CA 1
ATOM 1458 C C . TYR B 1 51 ? 29.369 79.555 41.371 1.00 66.62 51 TYR B C 1
ATOM 1459 O O . TYR B 1 51 ? 28.497 80.236 40.824 1.00 67.34 51 TYR B O 1
ATOM 1468 N N . ASN B 1 52 ? 30.652 79.911 41.417 1.00 66.07 52 ASN B N 1
ATOM 1469 C CA . ASN B 1 52 ? 31.156 81.154 40.822 1.00 65.31 52 ASN B CA 1
ATOM 1470 C C . ASN B 1 52 ? 30.270 82.358 41.110 1.00 63.87 52 ASN B C 1
ATOM 1471 O O . ASN B 1 52 ? 29.745 82.986 40.188 1.00 64.30 52 ASN B O 1
ATOM 1476 N N . PRO B 1 53 ? 30.090 82.702 42.390 1.00 61.68 53 PRO B N 1
ATOM 1477 C CA . PRO B 1 53 ? 29.245 83.856 42.704 1.00 60.70 53 PRO B CA 1
ATOM 1478 C C . PRO B 1 53 ? 29.805 85.200 42.197 1.00 60.40 53 PRO B C 1
ATOM 1479 O O . PRO B 1 53 ? 31.021 85.359 42.018 1.00 58.34 53 PRO B O 1
ATOM 1483 N N . ASP B 1 54 ? 28.911 86.156 41.947 1.00 58.65 54 ASP B N 1
ATOM 1484 C CA . ASP B 1 54 ? 29.325 87.480 41.500 1.00 58.34 54 ASP B CA 1
ATOM 1485 C C . ASP B 1 54 ? 29.497 88.286 42.766 1.00 58.58 54 ASP B C 1
ATOM 1486 O O . ASP B 1 54 ? 30.265 89.255 42.825 1.00 58.82 54 ASP B O 1
ATOM 1491 N N . ILE B 1 55 ? 28.761 87.860 43.784 1.00 57.08 55 ILE B N 1
ATOM 1492 C CA . ILE B 1 55 ? 28.787 88.503 45.075 1.00 56.03 55 ILE B CA 1
ATOM 1493 C C . ILE B 1 55 ? 28.767 87.474 46.197 1.00 55.46 55 ILE B C 1
ATOM 1494 O O . ILE B 1 55 ? 28.055 86.474 46.129 1.00 55.72 55 ILE B O 1
ATOM 1499 N N . ILE B 1 56 ? 29.581 87.713 47.217 1.00 54.02 56 ILE B N 1
ATOM 1500 C CA . ILE B 1 56 ? 29.628 86.838 48.376 1.00 52.24 56 ILE B CA 1
ATOM 1501 C C . ILE B 1 56 ? 29.255 87.713 49.561 1.00 51.52 56 ILE B C 1
ATOM 1502 O O . ILE B 1 56 ? 29.847 88.771 49.776 1.00 50.34 56 ILE B O 1
ATOM 1507 N N . VAL B 1 57 ? 28.240 87.293 50.306 1.00 51.02 57 VAL B N 1
ATOM 1508 C CA . VAL B 1 57 ? 27.811 88.065 51.462 1.00 51.86 57 VAL B CA 1
ATOM 1509 C C . VAL B 1 57 ? 28.255 87.345 52.731 1.00 51.64 57 VAL B C 1
ATOM 1510 O O . VAL B 1 57 ? 28.088 86.130 52.851 1.00 52.36 57 VAL B O 1
ATOM 1514 N N . LEU B 1 58 ? 28.851 88.101 53.654 1.00 50.50 58 LEU B N 1
ATOM 1515 C CA . LEU B 1 58 ? 29.341 87.565 54.919 1.00 50.31 58 LEU B CA 1
ATOM 1516 C C . LEU B 1 58 ? 28.849 88.459 56.052 1.00 52.26 58 LEU B C 1
ATOM 1517 O O . LEU B 1 58 ? 28.427 89.589 55.825 1.00 53.00 58 LEU B O 1
ATOM 1522 N N . GLU B 1 59 ? 28.907 87.949 57.273 1.00 55.25 59 GLU B N 1
ATOM 1523 C CA . GLU B 1 59 ? 28.488 88.709 58.442 1.00 57.97 59 GLU B CA 1
ATOM 1524 C C . GLU B 1 59 ? 29.727 89.158 59.243 1.00 57.84 59 GLU B C 1
ATOM 1525 O O . GLU B 1 59 ? 30.677 88.390 59.394 1.00 57.44 59 GLU B O 1
ATOM 1531 N N . LYS B 1 60 ? 29.723 90.393 59.744 1.00 58.09 60 LYS B N 1
ATOM 1532 C CA . LYS B 1 60 ? 30.853 90.906 60.527 1.00 59.75 60 LYS B CA 1
ATOM 1533 C C . LYS B 1 60 ? 31.169 89.965 61.707 1.00 59.43 60 LYS B C 1
ATOM 1534 O O . LYS B 1 60 ? 30.276 89.591 62.467 1.00 59.28 60 LYS B O 1
ATOM 1540 N N . GLN B 1 61 ? 32.444 89.600 61.859 1.00 59.95 61 GLN B N 1
ATOM 1541 C CA . GLN B 1 61 ? 32.882 88.666 62.909 1.00 58.73 61 GLN B CA 1
ATOM 1542 C C . GLN B 1 61 ? 33.542 89.200 64.207 1.00 58.22 61 GLN B C 1
ATOM 1543 O O . GLN B 1 61 ? 33.230 88.718 65.300 1.00 56.93 61 GLN B O 1
ATOM 1549 N N . GLY B 1 62 ? 34.449 90.170 64.105 1.00 56.90 62 GLY B N 1
ATOM 1550 C CA . GLY B 1 62 ? 35.096 90.669 65.311 1.00 56.91 62 GLY B CA 1
ATOM 1551 C C . GLY B 1 62 ? 36.421 89.945 65.473 1.00 58.07 62 GLY B C 1
ATOM 1552 O O . GLY B 1 62 ? 36.475 88.717 65.373 1.00 59.59 62 GLY B O 1
ATOM 1553 N N . TYR B 1 63 ? 37.492 90.683 65.746 1.00 56.03 63 TYR B N 1
ATOM 1554 C CA . TYR B 1 63 ? 38.808 90.063 65.850 1.00 54.85 63 TYR B CA 1
ATOM 1555 C C . TYR B 1 63 ? 38.976 88.959 66.889 1.00 54.97 63 TYR B C 1
ATOM 1556 O O . TYR B 1 63 ? 39.894 88.139 66.768 1.00 56.54 63 TYR B O 1
ATOM 1565 N N . ARG B 1 64 ? 38.098 88.918 67.892 1.00 54.39 64 ARG B N 1
ATOM 1566 C CA . ARG B 1 64 ? 38.186 87.903 68.951 1.00 53.67 64 ARG B CA 1
ATOM 1567 C C . ARG B 1 64 ? 37.472 86.597 68.601 1.00 53.70 64 ARG B C 1
ATOM 1568 O O . ARG B 1 64 ? 37.442 85.667 69.403 1.00 54.50 64 ARG B O 1
ATOM 1576 N N . SER B 1 65 ? 36.904 86.537 67.402 1.00 53.06 65 SER B N 1
ATOM 1577 C CA . SER B 1 65 ? 36.160 85.372 66.947 1.00 51.51 65 SER B CA 1
ATOM 1578 C C . SER B 1 65 ? 36.996 84.362 66.174 1.00 52.28 65 SER B C 1
ATOM 1579 O O . SER B 1 65 ? 37.865 84.727 65.387 1.00 54.42 65 SER B O 1
ATOM 1582 N N . PRO B 1 66 ? 36.741 83.066 66.385 1.00 51.30 66 PRO B N 1
ATOM 1583 C CA . PRO B 1 66 ? 37.507 82.053 65.661 1.00 51.08 66 PRO B CA 1
ATOM 1584 C C . PRO B 1 66 ? 37.167 82.061 64.167 1.00 50.90 66 PRO B C 1
ATOM 1585 O O . PRO B 1 66 ? 37.810 81.378 63.361 1.00 50.33 66 PRO B O 1
ATOM 1589 N N . ASN B 1 67 ? 36.149 82.846 63.813 1.00 51.27 67 ASN B N 1
ATOM 1590 C CA . ASN B 1 67 ? 35.698 82.974 62.430 1.00 49.68 67 ASN B CA 1
ATOM 1591 C C . ASN B 1 67 ? 36.349 84.164 61.744 1.00 49.22 67 ASN B C 1
ATOM 1592 O O . ASN B 1 67 ? 36.227 84.311 60.532 1.00 49.65 67 ASN B O 1
ATOM 1597 N N . ALA B 1 68 ? 37.022 85.022 62.506 1.00 47.10 68 ALA B N 1
ATOM 1598 C CA . ALA B 1 68 ? 37.668 86.194 61.922 1.00 46.06 68 ALA B CA 1
ATOM 1599 C C . ALA B 1 68 ? 38.717 85.816 60.861 1.00 46.62 68 ALA B C 1
ATOM 1600 O O . ALA B 1 68 ? 38.790 86.432 59.802 1.00 44.67 68 ALA B O 1
ATOM 1602 N N . LYS B 1 69 ? 39.527 84.796 61.138 1.00 48.51 69 LYS B N 1
ATOM 1603 C CA . LYS B 1 69 ? 40.551 84.381 60.180 1.00 48.19 69 LYS B CA 1
ATOM 1604 C C . LYS B 1 69 ? 39.923 84.021 58.831 1.00 47.19 69 LYS B C 1
ATOM 1605 O O . LYS B 1 69 ? 40.507 84.263 57.787 1.00 48.85 69 LYS B O 1
ATOM 1611 N N . ILE B 1 70 ? 38.726 83.448 58.869 1.00 47.10 70 ILE B N 1
ATOM 1612 C CA . ILE B 1 70 ? 38.010 83.043 57.669 1.00 44.91 70 ILE B CA 1
ATOM 1613 C C . ILE B 1 70 ? 37.463 84.211 56.857 1.00 44.92 70 ILE B C 1
ATOM 1614 O O . ILE B 1 70 ? 37.502 84.196 55.626 1.00 45.74 70 ILE B O 1
ATOM 1619 N N . ILE B 1 71 ? 36.956 85.234 57.527 1.00 46.06 71 ILE B N 1
ATOM 1620 C CA . ILE B 1 71 ? 36.426 86.367 56.793 1.00 47.14 71 ILE B CA 1
ATOM 1621 C C . ILE B 1 71 ? 37.551 87.124 56.082 1.00 46.96 71 ILE B C 1
ATOM 1622 O O . ILE B 1 71 ? 37.383 87.553 54.945 1.00 49.06 71 ILE B O 1
ATOM 1627 N N . TYR B 1 72 ? 38.715 87.252 56.711 1.00 46.43 72 TYR B N 1
ATOM 1628 C CA . TYR B 1 72 ? 39.820 87.955 56.061 1.00 45.57 72 TYR B CA 1
ATOM 1629 C C . TYR B 1 72 ? 40.510 87.152 54.963 1.00 45.94 72 TYR B C 1
ATOM 1630 O O . TYR B 1 72 ? 41.113 87.721 54.043 1.00 46.28 72 TYR B O 1
ATOM 1639 N N . PHE B 1 73 ? 40.413 85.832 55.048 1.00 44.20 73 PHE B N 1
ATOM 1640 C CA . PHE B 1 73 ? 40.988 84.979 54.026 1.00 44.10 73 PHE B CA 1
ATOM 1641 C C . PHE B 1 73 ? 40.143 85.165 52.771 1.00 43.52 73 PHE B C 1
ATOM 1642 O O . PHE B 1 73 ? 40.674 85.316 51.669 1.00 44.40 73 PHE B O 1
ATOM 1650 N N . ILE B 1 74 ? 38.824 85.165 52.951 1.00 42.97 74 ILE B N 1
ATOM 1651 C CA . ILE B 1 74 ? 37.886 85.336 51.842 1.00 42.49 74 ILE B CA 1
ATOM 1652 C C . ILE B 1 74 ? 38.039 86.708 51.169 1.00 43.47 74 ILE B C 1
ATOM 1653 O O . ILE B 1 74 ? 37.991 86.803 49.932 1.00 45.29 74 ILE B O 1
ATOM 1658 N N . LYS B 1 75 ? 38.230 87.765 51.960 1.00 42.22 75 LYS B N 1
ATOM 1659 C CA . LYS B 1 75 ? 38.432 89.105 51.397 1.00 43.89 75 LYS B CA 1
ATOM 1660 C C . LYS B 1 75 ? 39.706 89.123 50.533 1.00 44.10 75 LYS B C 1
ATOM 1661 O O . LYS B 1 75 ? 39.717 89.678 49.428 1.00 42.22 75 LYS B O 1
ATOM 1667 N N . GLY B 1 76 ? 40.773 88.516 51.055 1.00 44.73 76 GLY B N 1
ATOM 1668 C CA . GLY B 1 76 ? 42.039 88.457 50.339 1.00 43.45 76 GLY B CA 1
ATOM 1669 C C . GLY B 1 76 ? 41.987 87.583 49.104 1.00 44.12 76 GLY B C 1
ATOM 1670 O O . GLY B 1 76 ? 42.521 87.939 48.042 1.00 42.86 76 GLY B O 1
ATOM 1671 N N . PHE B 1 77 ? 41.334 86.431 49.230 1.00 44.86 77 PHE B N 1
ATOM 1672 C CA . PHE B 1 77 ? 41.228 85.509 48.103 1.00 44.01 77 PHE B CA 1
ATOM 1673 C C . PHE B 1 77 ? 40.480 86.112 46.920 1.00 45.75 77 PHE B C 1
ATOM 1674 O O . PHE B 1 77 ? 40.896 85.952 45.779 1.00 45.15 77 PHE B O 1
ATOM 1682 N N . PHE B 1 78 ? 39.376 86.810 47.198 1.00 48.88 78 PHE B N 1
ATOM 1683 C CA . PHE B 1 78 ? 38.555 87.422 46.152 1.00 49.54 78 PHE B CA 1
ATOM 1684 C C . PHE B 1 78 ? 38.876 88.877 45.897 1.00 50.14 78 PHE B C 1
ATOM 1685 O O . PHE B 1 78 ? 38.202 89.537 45.109 1.00 49.33 78 PHE B O 1
ATOM 1693 N N . TYR B 1 79 ? 39.910 89.382 46.563 1.00 52.15 79 TYR B N 1
ATOM 1694 C CA . TYR B 1 79 ? 40.297 90.765 46.371 1.00 52.84 79 TYR B CA 1
ATOM 1695 C C . TYR B 1 79 ? 40.788 90.909 44.944 1.00 54.53 79 TYR B C 1
ATOM 1696 O O . TYR B 1 79 ? 41.521 90.053 44.434 1.00 54.40 79 TYR B O 1
ATOM 1705 N N . ASN B 1 80 ? 40.352 91.978 44.288 1.00 57.53 80 ASN B N 1
ATOM 1706 C CA . ASN B 1 80 ? 40.767 92.245 42.916 1.00 59.75 80 ASN B CA 1
ATOM 1707 C C . ASN B 1 80 ? 40.409 91.129 41.913 1.00 59.27 80 ASN B C 1
ATOM 1708 O O . ASN B 1 80 ? 41.241 90.715 41.115 1.00 59.53 80 ASN B O 1
ATOM 1713 N N . THR B 1 81 ? 39.174 90.636 41.975 1.00 59.57 81 THR B N 1
ATOM 1714 C CA . THR B 1 81 ? 38.686 89.606 41.058 1.00 58.92 81 THR B CA 1
ATOM 1715 C C . THR B 1 81 ? 37.290 90.063 40.650 1.00 62.19 81 THR B C 1
ATOM 1716 O O . THR B 1 81 ? 36.886 91.183 40.978 1.00 64.09 81 THR B O 1
ATOM 1720 N N . ASN B 1 82 ? 36.554 89.209 39.943 1.00 64.06 82 ASN B N 1
ATOM 1721 C CA . ASN B 1 82 ? 35.199 89.549 39.501 1.00 65.10 82 ASN B CA 1
ATOM 1722 C C . ASN B 1 82 ? 34.169 89.398 40.618 1.00 65.26 82 ASN B C 1
ATOM 1723 O O . ASN B 1 82 ? 33.065 89.949 40.545 1.00 66.09 82 ASN B O 1
ATOM 1728 N N . THR B 1 83 ? 34.542 88.655 41.657 1.00 64.51 83 THR B N 1
ATOM 1729 C CA . THR B 1 83 ? 33.668 88.421 42.799 1.00 61.77 83 THR B CA 1
ATOM 1730 C C . THR B 1 83 ? 33.878 89.507 43.842 1.00 59.07 83 THR B C 1
ATOM 1731 O O . THR B 1 83 ? 35.001 89.853 44.178 1.00 58.84 83 THR B O 1
ATOM 1735 N N . SER B 1 84 ? 32.792 90.060 44.349 1.00 57.78 84 SER B N 1
ATOM 1736 C CA . SER B 1 84 ? 32.916 91.108 45.342 1.00 57.14 84 SER B CA 1
ATOM 1737 C C . SER B 1 84 ? 32.377 90.610 46.685 1.00 55.48 84 SER B C 1
ATOM 1738 O O . SER B 1 84 ? 31.285 90.040 46.766 1.00 55.99 84 SER B O 1
ATOM 1741 N N . VAL B 1 85 ? 33.166 90.816 47.733 1.00 52.80 85 VAL B N 1
ATOM 1742 C CA . VAL B 1 85 ? 32.799 90.381 49.065 1.00 49.71 85 VAL B CA 1
ATOM 1743 C C . VAL B 1 85 ? 32.190 91.524 49.851 1.00 49.78 85 VAL B C 1
ATOM 1744 O O . VAL B 1 85 ? 32.828 92.551 50.062 1.00 48.44 85 VAL B O 1
ATOM 1748 N N . ILE B 1 86 ? 30.938 91.345 50.259 1.00 50.54 86 ILE B N 1
ATOM 1749 C CA . ILE B 1 86 ? 30.240 92.346 51.049 1.00 51.67 86 ILE B CA 1
ATOM 1750 C C . ILE B 1 86 ? 30.045 91.774 52.443 1.00 53.66 86 ILE B C 1
ATOM 1751 O O . ILE B 1 86 ? 29.559 90.655 52.595 1.00 54.00 86 ILE B O 1
ATOM 1756 N N . VAL B 1 87 ? 30.429 92.542 53.456 1.00 55.56 87 VAL B N 1
ATOM 1757 C CA . VAL B 1 87 ? 30.290 92.114 54.842 1.00 57.30 87 VAL B CA 1
ATOM 1758 C C . VAL B 1 87 ? 29.169 92.933 55.496 1.00 60.77 87 VAL B C 1
ATOM 1759 O O . VAL B 1 87 ? 29.114 94.152 55.335 1.00 62.27 87 VAL B O 1
ATOM 1763 N N . ARG B 1 88 ? 28.267 92.262 56.214 1.00 63.55 88 ARG B N 1
ATOM 1764 C CA . ARG B 1 88 ? 27.153 92.940 56.877 1.00 65.33 88 ARG B C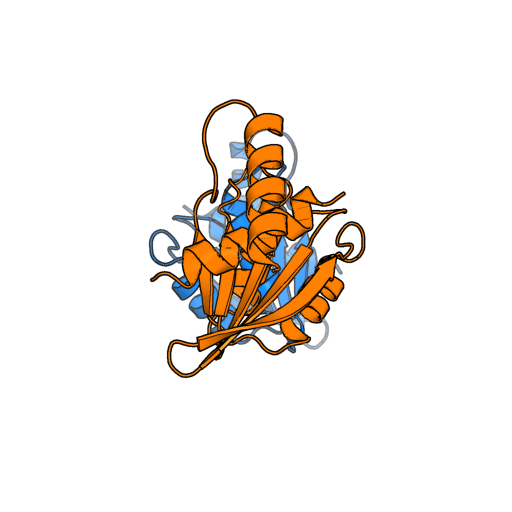A 1
ATOM 1765 C C . ARG B 1 88 ? 27.120 92.687 58.380 1.00 68.76 88 ARG B C 1
ATOM 1766 O O . ARG B 1 88 ? 28.000 92.029 58.938 1.00 69.52 88 ARG B O 1
ATOM 1774 N N . ASN B 1 89 ? 26.093 93.221 59.032 1.00 72.21 89 ASN B N 1
ATOM 1775 C CA . ASN B 1 89 ? 25.916 93.034 60.464 1.00 75.29 89 ASN B CA 1
ATOM 1776 C C . ASN B 1 89 ? 24.892 91.921 60.636 1.00 77.79 89 ASN B C 1
ATOM 1777 O O . ASN B 1 89 ? 24.196 91.559 59.684 1.00 76.06 89 ASN B O 1
ATOM 1782 N N . PRO B 1 90 ? 24.788 91.355 61.849 1.00 80.72 90 PRO B N 1
ATOM 1783 C CA . PRO B 1 90 ? 23.819 90.276 62.069 1.00 83.10 90 PRO B CA 1
ATOM 1784 C C . PRO B 1 90 ? 22.423 90.609 61.528 1.00 85.39 90 PRO B C 1
ATOM 1785 O O . PRO B 1 90 ? 21.907 91.706 61.763 1.00 86.81 90 PRO B O 1
ATOM 1789 N N . THR B 1 91 ? 21.823 89.670 60.794 1.00 87.21 91 THR B N 1
ATOM 1790 C CA . THR B 1 91 ? 20.486 89.875 60.226 1.00 88.48 91 THR B CA 1
ATOM 1791 C C . THR B 1 91 ? 19.484 90.103 61.349 1.00 90.24 91 THR B C 1
ATOM 1792 O O . THR B 1 91 ? 18.570 90.918 61.228 1.00 89.83 91 THR B O 1
ATOM 1796 N N . PHE B 1 92 ? 19.667 89.356 62.435 1.00 92.96 92 PHE B N 1
ATOM 1797 C CA . PHE B 1 92 ? 18.817 89.453 63.616 1.00 95.34 92 PHE B CA 1
ATOM 1798 C C . PHE B 1 92 ? 19.683 89.892 64.803 1.00 97.62 92 PHE B C 1
ATOM 1799 O O . PHE B 1 92 ? 20.798 89.395 64.994 1.00 98.25 92 PHE B O 1
ATOM 1807 N N . GLN B 1 93 ? 19.172 90.827 65.594 1.00 99.74 93 GLN B N 1
ATOM 1808 C CA . GLN B 1 93 ? 19.903 91.315 66.756 1.00 101.89 93 GLN B CA 1
ATOM 1809 C C . GLN B 1 93 ? 18.923 91.650 67.870 1.00 102.57 93 GLN B C 1
ATOM 1810 O O . GLN B 1 93 ? 17.886 92.268 67.630 1.00 103.67 93 GLN B O 1
ATOM 1816 N N . GLY B 1 94 ? 19.254 91.233 69.088 1.00 102.78 94 GLY B N 1
ATOM 1817 C CA . GLY B 1 94 ? 18.385 91.487 70.223 1.00 102.57 94 GLY B CA 1
ATOM 1818 C C . GLY B 1 94 ? 18.119 90.203 70.982 1.00 102.41 94 GLY B C 1
ATOM 1819 O O . GLY B 1 94 ? 18.556 89.133 70.559 1.00 102.24 94 GLY B O 1
ATOM 1820 N N . GLY B 1 95 ? 17.402 90.298 72.097 1.00 102.13 95 GLY B N 1
ATOM 1821 C CA . GLY B 1 95 ? 17.120 89.108 72.880 1.00 102.86 95 GLY B CA 1
ATOM 1822 C C . GLY B 1 95 ? 18.400 88.334 73.139 1.00 103.57 95 GLY B C 1
ATOM 1823 O O . GLY B 1 95 ? 19.484 88.920 73.180 1.00 103.85 95 GLY B O 1
ATOM 1824 N N . SER B 1 96 ? 18.283 87.018 73.304 1.00 103.78 96 SER B N 1
ATOM 1825 C CA . SER B 1 96 ? 19.444 86.165 73.556 1.00 103.62 96 SER B CA 1
ATOM 1826 C C . SER B 1 96 ? 19.935 85.499 72.268 1.00 103.58 96 SER B C 1
ATOM 1827 O O . SER B 1 96 ? 19.336 85.672 71.203 1.00 103.39 96 SER B O 1
ATOM 1830 N N . TYR B 1 97 ? 21.025 84.740 72.370 1.00 103.25 97 TYR B N 1
ATOM 1831 C CA . TYR B 1 97 ? 21.584 84.048 71.212 1.00 102.29 97 TYR B CA 1
ATOM 1832 C C . TYR B 1 97 ? 20.550 83.098 70.615 1.00 101.13 97 TYR B C 1
ATOM 1833 O O . TYR B 1 97 ? 20.252 83.171 69.421 1.00 101.17 97 TYR B O 1
ATOM 1842 N N . SER B 1 98 ? 19.995 82.222 71.451 1.00 99.72 98 SER B N 1
ATOM 1843 C CA . SER B 1 98 ? 18.996 81.253 71.006 1.00 98.61 98 SER B CA 1
ATOM 1844 C C . SER B 1 98 ? 17.701 81.914 70.536 1.00 97.96 98 SER B C 1
ATOM 1845 O O . SER B 1 98 ? 16.907 81.301 69.825 1.00 97.80 98 SER B O 1
ATOM 1848 N N . ASP B 1 99 ? 17.493 83.164 70.936 1.00 97.58 99 ASP B N 1
ATOM 1849 C CA . ASP B 1 99 ? 16.302 83.912 70.533 1.00 97.26 99 ASP B CA 1
ATOM 1850 C C . ASP B 1 99 ? 16.367 84.254 69.048 1.00 95.60 99 ASP B C 1
ATOM 1851 O O . ASP B 1 99 ? 15.386 84.091 68.321 1.00 94.99 99 ASP B O 1
ATOM 1856 N N . ARG B 1 100 ? 17.529 84.746 68.619 1.00 93.92 100 ARG B N 1
ATOM 1857 C CA . ARG B 1 100 ? 17.763 85.138 67.230 1.00 92.15 100 ARG B CA 1
ATOM 1858 C C . ARG B 1 100 ? 17.864 83.923 66.313 1.00 91.03 100 ARG B C 1
ATOM 1859 O O . ARG B 1 100 ? 17.492 83.989 65.138 1.00 90.66 100 ARG B O 1
ATOM 1867 N N . LYS B 1 101 ? 18.375 82.820 66.859 1.00 89.55 101 LYS B N 1
ATOM 1868 C CA . LYS B 1 101 ? 18.522 81.576 66.111 1.00 88.42 101 LYS B CA 1
ATOM 1869 C C . LYS B 1 101 ? 17.176 80.905 65.858 1.00 87.77 101 LYS B C 1
ATOM 1870 O O . LYS B 1 101 ? 17.047 80.092 64.945 1.00 87.68 101 LYS B O 1
ATOM 1876 N N . LYS B 1 102 ? 16.176 81.259 66.660 1.00 87.40 102 LYS B N 1
ATOM 1877 C CA . LYS B 1 102 ? 14.845 80.685 66.523 1.00 86.88 102 LYS B CA 1
ATOM 1878 C C . LYS B 1 102 ? 14.010 81.437 65.489 1.00 85.63 102 LYS B C 1
ATOM 1879 O O . LYS B 1 102 ? 13.344 80.821 64.664 1.00 85.52 102 LYS B O 1
ATOM 1885 N N . GLN B 1 103 ? 14.046 82.763 65.523 1.00 85.07 103 GLN B N 1
ATOM 1886 C CA . GLN B 1 103 ? 13.286 83.549 64.555 1.00 85.57 103 GLN B CA 1
ATOM 1887 C C . GLN B 1 103 ? 13.953 83.493 63.182 1.00 84.16 103 GLN B C 1
ATOM 1888 O O . GLN B 1 103 ? 13.331 83.809 62.163 1.00 83.82 103 GLN B O 1
ATOM 1894 N N . SER B 1 104 ? 15.222 83.092 63.164 1.00 81.68 104 SER B N 1
ATOM 1895 C CA . SER B 1 104 ? 15.960 82.963 61.915 1.00 79.02 104 SER B CA 1
ATOM 1896 C C . SER B 1 104 ? 15.453 81.715 61.206 1.00 77.93 104 SER B C 1
ATOM 1897 O O . SER B 1 104 ? 15.132 81.751 60.020 1.00 77.90 104 SER B O 1
ATOM 1900 N N . VAL B 1 105 ? 15.387 80.611 61.945 1.00 76.83 105 VAL B N 1
ATOM 1901 C CA . VAL B 1 105 ? 14.907 79.348 61.399 1.00 76.67 105 VAL B CA 1
ATOM 1902 C C . VAL B 1 105 ? 13.438 79.487 61.021 1.00 76.90 105 VAL B C 1
ATOM 1903 O O . VAL B 1 105 ? 12.997 78.935 60.009 1.00 76.18 105 VAL B O 1
ATOM 1907 N N . ILE B 1 106 ? 12.692 80.228 61.842 1.00 77.14 106 ILE B N 1
ATOM 1908 C CA . ILE B 1 106 ? 11.268 80.481 61.607 1.00 76.33 106 ILE B CA 1
ATOM 1909 C C . ILE B 1 106 ? 11.080 81.235 60.291 1.00 74.99 106 ILE B C 1
ATOM 1910 O O . ILE B 1 106 ? 10.355 80.787 59.403 1.00 73.83 106 ILE B O 1
ATOM 1915 N N . THR B 1 107 ? 11.739 82.382 60.174 1.00 74.18 107 THR B N 1
ATOM 1916 C CA . THR B 1 107 ? 11.642 83.193 58.965 1.00 73.53 107 THR B CA 1
ATOM 1917 C C . THR B 1 107 ? 12.040 82.373 57.742 1.00 73.77 107 THR B C 1
ATOM 1918 O O . THR B 1 107 ? 11.452 82.506 56.674 1.00 74.19 107 THR B O 1
ATOM 1922 N N . PHE B 1 108 ? 13.047 81.527 57.920 1.00 74.44 108 PHE B N 1
ATOM 1923 C CA . PHE B 1 108 ? 13.566 80.675 56.860 1.00 75.93 108 PHE B CA 1
ATOM 1924 C C . PHE B 1 108 ? 12.506 79.738 56.283 1.00 78.64 108 PHE B C 1
ATOM 1925 O O . PHE B 1 108 ? 12.171 79.830 55.097 1.00 78.80 108 PHE B O 1
ATOM 1933 N N . MET B 1 109 ? 11.974 78.847 57.118 1.00 81.25 109 MET B N 1
ATOM 1934 C CA . MET B 1 109 ? 10.963 77.887 56.671 1.00 83.65 109 MET B CA 1
ATOM 1935 C C . MET B 1 109 ? 9.682 78.535 56.151 1.00 84.09 109 MET B C 1
ATOM 1936 O O . MET B 1 109 ? 8.927 77.912 55.406 1.00 84.28 109 MET B O 1
ATOM 1941 N N . ASP B 1 110 ? 9.442 79.781 56.548 1.00 85.01 110 ASP B N 1
ATOM 1942 C CA . ASP B 1 110 ? 8.266 80.521 56.100 1.00 86.43 110 ASP B CA 1
ATOM 1943 C C . ASP B 1 110 ? 8.498 81.046 54.691 1.00 85.64 110 ASP B C 1
ATOM 1944 O O . ASP B 1 110 ? 7.550 81.243 53.929 1.00 85.53 110 ASP B O 1
ATOM 1949 N N . LYS B 1 111 ? 9.766 81.270 54.357 1.00 84.32 111 LYS B N 1
ATOM 1950 C CA . LYS B 1 111 ? 10.147 81.795 53.052 1.00 83.82 111 LYS B CA 1
ATOM 1951 C C . LYS B 1 111 ? 10.290 80.737 51.951 1.00 83.37 111 LYS B C 1
ATOM 1952 O O . LYS B 1 111 ? 10.024 81.018 50.780 1.00 82.07 111 LYS B O 1
ATOM 1958 N N . LEU B 1 112 ? 10.717 79.532 52.321 1.00 82.88 112 LEU B N 1
ATOM 1959 C CA . LEU B 1 112 ? 10.883 78.460 51.346 1.00 84.29 112 LEU B CA 1
ATOM 1960 C C . LEU B 1 112 ? 9.679 78.341 50.403 1.00 86.47 112 LEU B C 1
ATOM 1961 O O . LEU B 1 112 ? 9.830 78.350 49.178 1.00 86.21 112 LEU B O 1
ATOM 1966 N N . SER B 1 113 ? 8.488 78.230 50.986 1.00 89.07 113 SER B N 1
ATOM 1967 C CA . SER B 1 113 ? 7.246 78.121 50.223 1.00 90.12 113 SER B CA 1
ATOM 1968 C C . SER B 1 113 ? 7.142 79.198 49.140 1.00 90.82 113 SER B C 1
ATOM 1969 O O . SER B 1 113 ? 7.653 79.033 48.028 1.00 91.24 113 SER B O 1
ATOM 1972 N N . LYS B 1 128 ? 19.878 70.725 62.838 1.00 76.18 128 LYS B N 1
ATOM 1973 C CA . LYS B 1 128 ? 20.693 71.943 62.848 1.00 76.50 128 LYS B CA 1
ATOM 1974 C C . LYS B 1 128 ? 20.322 72.858 61.670 1.00 76.40 128 LYS B C 1
ATOM 1975 O O . LYS B 1 128 ? 21.034 72.935 60.661 1.00 77.42 128 LYS B O 1
ATOM 1981 N N . LEU B 1 129 ? 19.210 73.568 61.816 1.00 74.88 129 LEU B N 1
ATOM 1982 C CA . LEU B 1 129 ? 18.723 74.467 60.775 1.00 73.61 129 LEU B CA 1
ATOM 1983 C C . LEU B 1 129 ? 19.171 75.928 60.887 1.00 72.42 129 LEU B C 1
ATOM 1984 O O . LEU B 1 129 ? 19.057 76.680 59.917 1.00 72.16 129 LEU B O 1
ATOM 1989 N N . ASP B 1 130 ? 19.661 76.337 62.057 1.00 70.76 130 ASP B N 1
ATOM 1990 C CA . ASP B 1 130 ? 20.065 77.728 62.267 1.00 69.45 130 ASP B CA 1
ATOM 1991 C C . ASP B 1 130 ? 21.233 78.232 61.407 1.00 68.88 130 ASP B C 1
ATOM 1992 O O . ASP B 1 130 ? 21.305 79.430 61.111 1.00 67.26 130 ASP B O 1
ATOM 1997 N N . ASP B 1 131 ? 22.132 77.331 60.999 1.00 67.70 131 ASP B N 1
ATOM 1998 C CA . ASP B 1 131 ? 23.268 77.718 60.158 1.00 67.12 131 ASP B CA 1
ATOM 1999 C C . ASP B 1 131 ? 22.781 77.994 58.736 1.00 66.40 131 ASP B C 1
ATOM 2000 O O . ASP B 1 131 ? 23.143 79.002 58.119 1.00 66.42 131 ASP B O 1
ATOM 2005 N N . ILE B 1 132 ? 21.968 77.079 58.215 1.00 65.63 132 ILE B N 1
ATOM 2006 C CA . ILE B 1 132 ? 21.413 77.228 56.875 1.00 64.94 132 ILE B CA 1
ATOM 2007 C C . ILE B 1 132 ? 20.418 78.385 56.871 1.00 64.06 132 ILE B C 1
ATOM 2008 O O . ILE B 1 132 ? 20.339 79.149 55.913 1.00 64.53 132 ILE B O 1
ATOM 2013 N N . ALA B 1 133 ? 19.652 78.499 57.949 1.00 63.04 133 ALA B N 1
ATOM 2014 C CA . ALA B 1 133 ? 18.674 79.570 58.071 1.00 62.78 133 ALA B CA 1
ATOM 2015 C C . ALA B 1 133 ? 19.385 80.925 57.993 1.00 61.73 133 ALA B C 1
ATOM 2016 O O . ALA B 1 133 ? 18.990 81.796 57.221 1.00 60.04 133 ALA B O 1
ATOM 2018 N N . ASP B 1 134 ? 20.437 81.089 58.795 1.00 61.74 134 ASP B N 1
ATOM 2019 C CA . ASP B 1 134 ? 21.214 82.328 58.816 1.00 60.09 134 ASP B CA 1
ATOM 2020 C C . ASP B 1 134 ? 21.727 82.680 57.428 1.00 58.24 134 ASP B C 1
ATOM 2021 O O . ASP B 1 134 ? 21.452 83.766 56.918 1.00 57.59 134 ASP B O 1
ATOM 2026 N N . SER B 1 135 ? 22.474 81.755 56.827 1.00 56.69 135 SER B N 1
ATOM 2027 C CA . SER B 1 135 ? 23.043 81.970 55.502 1.00 56.92 135 SER B CA 1
ATOM 2028 C C . SER B 1 135 ? 21.981 82.423 54.510 1.00 57.09 135 SER B C 1
ATOM 2029 O O . SER B 1 135 ? 22.210 83.336 53.714 1.00 56.54 135 SER B O 1
ATOM 2032 N N . PHE B 1 136 ? 20.820 81.778 54.570 1.00 57.65 136 PHE B N 1
ATOM 2033 C CA . PHE B 1 136 ? 19.691 82.097 53.700 1.00 59.46 136 PHE B CA 1
ATOM 2034 C C . PHE B 1 136 ? 19.180 83.519 53.957 1.00 59.32 136 PHE B C 1
ATOM 2035 O O . PHE B 1 136 ? 19.070 84.325 53.031 1.00 58.72 136 PHE B O 1
ATOM 2043 N N . ASN B 1 137 ? 18.868 83.808 55.220 1.00 59.14 137 ASN B N 1
ATOM 2044 C CA . ASN B 1 137 ? 18.354 85.112 55.630 1.00 60.10 137 ASN B CA 1
ATOM 2045 C C . ASN B 1 137 ? 19.328 86.252 55.353 1.00 60.36 137 ASN B C 1
ATOM 2046 O O . ASN B 1 137 ? 18.903 87.383 55.120 1.00 59.92 137 ASN B O 1
ATOM 2051 N N . LEU B 1 138 ? 20.628 85.948 55.390 1.00 60.85 138 LEU B N 1
ATOM 2052 C CA . LEU B 1 138 ? 21.683 86.936 55.147 1.00 59.91 138 LEU B CA 1
ATOM 2053 C C . LEU B 1 138 ? 21.671 87.391 53.694 1.00 59.91 138 LEU B C 1
ATOM 2054 O O . LEU B 1 138 ? 21.869 88.570 53.401 1.00 58.79 138 LEU B O 1
ATOM 2059 N N . GLY B 1 139 ? 21.448 86.438 52.793 1.00 59.67 139 GLY B N 1
ATOM 2060 C CA . GLY B 1 139 ? 21.388 86.747 51.379 1.00 60.41 139 GLY B CA 1
ATOM 2061 C C . GLY B 1 139 ? 20.164 87.595 51.095 1.00 61.83 139 GLY B C 1
ATOM 2062 O O . GLY B 1 139 ? 20.243 88.585 50.370 1.00 62.53 139 GLY B O 1
ATOM 2063 N N . ILE B 1 140 ? 19.028 87.216 51.674 1.00 61.95 140 ILE B N 1
ATOM 2064 C CA . ILE B 1 140 ? 17.790 87.968 51.479 1.00 61.73 140 ILE B CA 1
ATOM 2065 C C . ILE B 1 140 ? 17.945 89.416 51.974 1.00 61.84 140 ILE B C 1
ATOM 2066 O O . ILE B 1 140 ? 17.577 90.367 51.277 1.00 59.99 140 ILE B O 1
ATOM 2071 N N . ALA B 1 141 ? 18.499 89.579 53.172 1.00 61.32 141 ALA B N 1
ATOM 2072 C CA . ALA B 1 141 ? 18.687 90.911 53.731 1.00 61.64 141 ALA B CA 1
ATOM 2073 C C . ALA B 1 141 ? 19.565 91.754 52.810 1.00 63.15 141 ALA B C 1
ATOM 2074 O O . ALA B 1 141 ? 19.370 92.964 52.692 1.00 64.61 141 ALA B O 1
ATOM 2076 N N . TYR B 1 142 ? 20.525 91.112 52.148 1.00 63.29 142 TYR B N 1
ATOM 2077 C CA . TYR B 1 142 ? 21.412 91.823 51.237 1.00 63.76 142 TYR B CA 1
ATOM 2078 C C . TYR B 1 142 ? 20.706 92.192 49.943 1.00 66.22 142 TYR B C 1
ATOM 2079 O O . TYR B 1 142 ? 20.732 93.354 49.514 1.00 65.63 142 TYR B O 1
ATOM 2088 N N . ILE B 1 143 ? 20.105 91.178 49.319 1.00 68.12 143 ILE B N 1
ATOM 2089 C CA . ILE B 1 143 ? 19.395 91.325 48.054 1.00 70.71 143 ILE B CA 1
ATOM 2090 C C . ILE B 1 143 ? 18.416 92.491 48.053 1.00 71.96 143 ILE B C 1
ATOM 2091 O O . ILE B 1 143 ? 18.249 93.168 47.039 1.00 72.60 143 ILE B O 1
ATOM 2096 N N . GLU B 1 144 ? 17.784 92.727 49.193 1.00 72.52 144 GLU B N 1
ATOM 2097 C CA . GLU B 1 144 ? 16.842 93.815 49.322 1.00 73.24 144 GLU B CA 1
ATOM 2098 C C . GLU B 1 144 ? 17.612 95.114 49.520 1.00 74.60 144 GLU B C 1
ATOM 2099 O O . GLU B 1 144 ? 17.471 95.793 50.536 1.00 75.64 144 GLU B O 1
ATOM 2105 N N . SER B 1 145 ? 18.435 95.425 48.518 1.00 75.86 145 SER B N 1
ATOM 2106 C CA . SER B 1 145 ? 19.289 96.615 48.452 1.00 76.34 145 SER B CA 1
ATOM 2107 C C . SER B 1 145 ? 20.081 96.515 47.131 1.00 78.76 145 SER B C 1
ATOM 2108 O O . SER B 1 145 ? 19.790 97.306 46.205 1.00 80.59 145 SER B O 1
#

Nearest PDB structures (foldseek):
  5e6f-assembly1_B  TM=9.934E-01  e=2.232E-25  Canarypox virus
  6p7b-assembly1_A  TM=9.665E-01  e=1.867E-18  Fowlpox virus
  6p7a-assembly2_A  TM=9.639E-01  e=2.923E-18  Fowlpox virus
  6p7a-assembly2_B-2  TM=9.446E-01  e=2.127E-17  Fowlpox virus
  6p7b-assembly1_D  TM=8.960E-01  e=1.653E-15  Fowlpox virus

Organism: Canarypox virus (NCBI:txid44088)

B-factor: mean 65.87, std 15.15, range [38.88, 113.66]

InterPro domains:
  IPR006932 Holliday junction resolvase, A22 [PF04848] (3-143)
  IPR012337 Ribonuclease H-like superfamily [SSF53098] (3-150)
  IPR036397 Ribonuclease H superfamily [G3DSA:3.30.420.10] (1-74)

Foldseek 3Di:
DKEWQWEFDAAWIKIWIWDADPNDIDTDDIDTDHNPPPVVVVVVCVVPVVPGQEYEAEDPDPPDPRCVSVVSVCVVCPPHSYYYHYHHQPFDDDDPVVSLVVLQVVQVVVVCVPSNRSSNVSRRVVVSVD/DKEWQWEFDAQWIKIWIWDQDPNDIGTPDIDTGHNVPPNVVCLCCVVPVVPGQEYEEEDADPVGPRVVVLVSVCVVCPPHSYYYHYHHQLDDDDDPVVRLVVLLVVQVVPVCVRSRRSRNVSRRVVVVVD

Secondary structure (DSSP, 8-state):
-EEEEEE--SS--EEEEEEE-SS-EEEEEEEE---SS-HHHHHHHHHHHT--SEEEEE---TT-TTHHHHHHHHHHSTTSS-EEEEE--SS-SS-HHHHHHHHHHHHHHHT---HHHHHHHHHHHHHH--/-EEEEEE--SSS-EEEEEEESSS-EEEEEEEE---SSSHHHHHHHHHHTT--SEEEEE---TTSTTHHHHHHHHHHTTTSS-EEEEE--SS-SS-HHHHHHHHHHHHHHHH---HHHHHHHHHHHHHH--